Protein AF-A0A0J8U0L5-F1 (afdb_monomer)

pLDDT: mean 78.13, std 16.26, range [33.47, 97.81]

Radius of gyration: 56.88 Å; Cα contacts (8 Å, |Δi|>4): 50; chains: 1; bounding box: 104×80×132 Å

Solvent-accessible surface area (backbone atoms only — not comparable to full-atom values): 12270 Å² total; per-residue (Å²): 143,79,88,77,83,78,77,79,76,78,72,81,78,69,53,71,64,58,45,50,51,52,51,51,52,54,39,57,78,65,68,49,92,61,82,39,51,49,66,61,51,19,57,78,56,70,58,74,44,87,90,74,76,99,45,74,52,72,74,86,79,68,81,82,75,64,73,46,73,67,58,51,52,51,50,51,51,50,50,52,50,50,52,49,50,52,54,50,54,52,51,51,52,52,50,51,50,51,51,47,54,58,55,67,70,41,79,48,73,67,54,50,50,50,51,49,54,50,52,54,48,51,50,50,50,52,52,58,64,48,42,60,58,66,63,42,88,68,81,63,66,84,71,45,74,66,56,52,53,50,52,51,52,50,50,54,51,53,52,51,49,52,54,51,49,44,50,52,53,34,54,53,50,50,60,60,60,70,74,52,59,88,86,66,86,43,71,68,59,51,40,50,73,72,71,53,84,78,62,78,90,107

Nearest PDB structures (foldseek):
  6a6i-assembly4_G  TM=3.948E-01  e=6.278E+00  Homo sapiens

Secondary structure (DSSP, 8-state):
---------------HHHHHHHHHHHHHHTT--S-EEHHHHHHHTTT-S---S--EE-----TT----HHHHHHHHHHHHHHHHHHHHHHHHHHHHHHHHHHHHTSPPHHHHHHHHHHHHHHHHHHHHHHHHHHHSSS------HHHHHHHHHHHHHHHHHHHHHHHHHHHHHHHHHHSS-TT---HHHHHHHTT--S-TT-

Foldseek 3Di:
DDDDDDPDDDPDPDDPVVVVVLLQCVQVVVVDQDKDWPVVSCVVVVVPDDDDPTDIDGHDDDCPPVQPPVNVVVVVVVVVVVVVVVVVVVVVVVVVVVVVVVVVVDDDPVVVVVVVVVVVVVVVVVCVVCPVVPPPPPPPPVQDPVNVVVVVVVVVVVVVVVVVVLVVLLVVLCVVVVPDPPVPPASPVVCVVVVHDDDNVD

Structure (mmCIF, N/CA/C/O backbone):
data_AF-A0A0J8U0L5-F1
#
_entry.id   AF-A0A0J8U0L5-F1
#
loop_
_atom_site.group_PDB
_atom_site.id
_atom_site.type_symbol
_atom_site.label_atom_id
_atom_site.label_alt_id
_atom_site.label_comp_id
_atom_site.label_asym_id
_atom_site.label_entity_id
_atom_site.label_seq_id
_atom_site.pdbx_PDB_ins_code
_atom_site.Cartn_x
_atom_site.Cartn_y
_atom_site.Cartn_z
_atom_site.occupancy
_atom_site.B_iso_or_equiv
_atom_site.auth_seq_id
_atom_site.auth_comp_id
_atom_site.auth_asym_id
_atom_site.auth_atom_id
_atom_site.pdbx_PDB_model_num
ATOM 1 N N . MET A 1 1 ? 51.315 -63.688 -44.908 1.00 35.81 1 MET A N 1
ATOM 2 C CA . MET A 1 1 ? 50.250 -62.665 -44.997 1.00 35.81 1 MET A CA 1
ATOM 3 C C . MET A 1 1 ? 50.642 -61.497 -44.108 1.00 35.81 1 MET A C 1
ATOM 5 O O . MET A 1 1 ? 50.743 -61.684 -42.906 1.00 35.81 1 MET A O 1
ATOM 9 N N . ALA A 1 2 ? 50.934 -60.339 -44.697 1.00 40.72 2 ALA A N 1
ATOM 10 C CA . ALA A 1 2 ? 51.210 -59.089 -43.988 1.00 40.72 2 ALA A CA 1
ATOM 11 C C . ALA A 1 2 ? 50.192 -58.047 -44.482 1.00 40.72 2 ALA A C 1
ATOM 13 O O . ALA A 1 2 ? 50.028 -57.932 -45.701 1.00 40.72 2 ALA A O 1
ATOM 14 N N . PRO A 1 3 ? 49.479 -57.323 -43.603 1.00 39.84 3 PRO A N 1
ATOM 15 C CA . PRO A 1 3 ? 48.488 -56.356 -44.047 1.00 39.84 3 PRO A CA 1
ATOM 16 C C . PRO A 1 3 ? 49.189 -55.073 -44.512 1.00 39.84 3 PRO A C 1
ATOM 18 O O . PRO A 1 3 ? 50.021 -54.496 -43.808 1.00 39.84 3 PRO A O 1
ATOM 21 N N . ARG A 1 4 ? 48.868 -54.638 -45.735 1.00 40.50 4 ARG A N 1
ATOM 22 C CA . ARG A 1 4 ? 49.276 -53.341 -46.285 1.00 40.50 4 ARG A CA 1
ATOM 23 C C . ARG A 1 4 ? 48.588 -52.230 -45.491 1.00 40.50 4 ARG A C 1
ATOM 25 O O . ARG A 1 4 ? 47.371 -52.236 -45.369 1.00 40.50 4 ARG A O 1
ATOM 32 N N . LYS A 1 5 ? 49.370 -51.260 -45.006 1.00 44.69 5 LYS A N 1
ATOM 33 C CA . LYS A 1 5 ? 48.856 -49.971 -44.525 1.00 44.69 5 LYS A CA 1
ATOM 34 C C . LYS A 1 5 ? 48.103 -49.284 -45.666 1.00 44.69 5 LYS A C 1
ATOM 36 O O . LYS A 1 5 ? 48.708 -48.950 -46.687 1.00 44.69 5 LYS A O 1
ATOM 41 N N . GLU A 1 6 ? 46.804 -49.094 -45.482 1.00 39.59 6 GLU A N 1
ATOM 42 C CA . GLU A 1 6 ? 45.984 -48.223 -46.315 1.00 39.59 6 GLU A CA 1
ATOM 43 C C . GLU A 1 6 ? 46.536 -46.797 -46.255 1.00 39.59 6 GLU A C 1
ATOM 45 O O . GLU A 1 6 ? 46.903 -46.280 -45.196 1.00 39.59 6 GLU A O 1
ATOM 50 N N . LYS A 1 7 ? 46.655 -46.181 -47.431 1.00 40.47 7 LYS A N 1
ATOM 51 C CA . LYS A 1 7 ? 46.975 -44.765 -47.556 1.00 40.47 7 LYS A CA 1
ATOM 52 C C . LYS A 1 7 ? 45.749 -43.994 -47.090 1.00 40.47 7 LYS A C 1
ATOM 54 O O . LYS A 1 7 ? 44.725 -44.036 -47.759 1.00 40.47 7 LYS A O 1
ATOM 59 N N . THR A 1 8 ? 45.882 -43.278 -45.982 1.00 35.88 8 THR A N 1
ATOM 60 C CA . THR A 1 8 ? 44.948 -42.224 -45.600 1.00 35.88 8 THR A CA 1
ATOM 61 C C . THR A 1 8 ? 44.825 -41.258 -46.772 1.00 35.88 8 THR A C 1
ATOM 63 O O . THR A 1 8 ? 45.826 -40.708 -47.247 1.00 35.88 8 THR A O 1
ATOM 66 N N . GLU A 1 9 ? 43.605 -41.127 -47.277 1.00 33.47 9 GLU A N 1
ATOM 67 C CA . GLU A 1 9 ? 43.243 -40.227 -48.358 1.00 33.47 9 GLU A CA 1
ATOM 68 C C . GLU A 1 9 ? 43.755 -38.822 -48.033 1.00 33.47 9 GLU A C 1
ATOM 70 O O . GLU A 1 9 ? 43.481 -38.250 -46.975 1.00 33.47 9 GLU A O 1
ATOM 75 N N . LYS A 1 10 ? 44.573 -38.279 -48.940 1.00 38.25 10 LYS A N 1
ATOM 76 C CA . LYS A 1 10 ? 44.914 -36.861 -48.932 1.00 38.25 10 LYS A CA 1
ATOM 77 C C . LYS A 1 10 ? 43.602 -36.116 -49.116 1.00 38.25 10 LYS A C 1
ATOM 79 O O . LYS A 1 10 ? 43.036 -36.173 -50.203 1.00 38.25 10 LYS A O 1
ATOM 84 N N . GLY A 1 11 ? 43.166 -35.450 -48.050 1.00 37.19 11 GLY A N 1
ATOM 85 C CA . GLY A 1 11 ? 42.054 -34.516 -48.081 1.00 37.19 11 GLY A CA 1
ATOM 86 C C . GLY A 1 11 ? 42.158 -33.609 -49.300 1.00 37.19 11 GLY A C 1
ATOM 87 O O . GLY A 1 11 ? 43.250 -33.151 -49.657 1.00 37.19 11 GLY A O 1
ATOM 88 N N . ASP A 1 12 ? 41.005 -33.448 -49.935 1.00 41.16 12 ASP A N 1
ATOM 89 C CA . ASP A 1 12 ? 40.740 -32.600 -51.081 1.00 41.16 12 ASP A CA 1
ATOM 90 C C . ASP A 1 12 ? 41.560 -31.307 -51.003 1.00 41.16 12 ASP A C 1
ATOM 92 O O . ASP A 1 12 ? 41.426 -30.507 -50.070 1.00 41.16 12 ASP A O 1
ATOM 96 N N . LYS A 1 13 ? 42.489 -31.134 -51.948 1.00 45.12 13 LYS A N 1
ATOM 97 C CA . LYS A 1 13 ? 43.166 -29.852 -52.121 1.00 45.12 13 LYS A CA 1
ATOM 98 C C . LYS A 1 13 ? 42.129 -28.927 -52.739 1.00 45.12 13 LYS A C 1
ATOM 100 O O . LYS A 1 13 ? 42.068 -28.832 -53.962 1.00 45.12 13 LYS A O 1
ATOM 105 N N . GLY A 1 14 ? 41.346 -28.267 -51.887 1.00 52.03 14 GLY A N 1
ATOM 106 C CA . GLY A 1 14 ? 40.532 -27.126 -52.292 1.00 52.03 14 GLY A CA 1
ATOM 107 C C . GLY A 1 14 ? 41.362 -26.196 -53.177 1.00 52.03 14 GLY A C 1
ATOM 108 O O . GLY A 1 14 ? 42.582 -26.075 -52.982 1.00 52.03 14 GLY A O 1
ATOM 109 N N . SER A 1 15 ? 40.720 -25.619 -54.193 1.00 58.09 15 SER A N 1
ATOM 110 C CA . SER A 1 15 ? 41.403 -24.824 -55.209 1.00 58.09 15 SER A CA 1
ATOM 111 C C . SER A 1 15 ? 42.284 -23.764 -54.544 1.00 58.09 15 SER A C 1
ATOM 113 O O . SER A 1 15 ? 41.894 -23.121 -53.569 1.00 58.09 15 SER A O 1
ATOM 115 N N . VAL A 1 16 ? 43.501 -23.575 -55.057 1.00 58.91 16 VAL A N 1
ATOM 116 C CA . VAL A 1 16 ? 44.424 -22.541 -54.553 1.00 58.91 16 VAL A CA 1
ATOM 117 C C . VAL A 1 16 ? 43.780 -21.151 -54.657 1.00 58.91 16 VAL A C 1
ATOM 119 O O . VAL A 1 16 ? 44.026 -20.289 -53.815 1.00 58.91 16 VAL A O 1
ATOM 122 N N . GLU A 1 17 ? 42.905 -20.961 -55.646 1.00 63.66 17 GLU A N 1
ATOM 123 C CA . GLU A 1 17 ? 42.107 -19.748 -55.829 1.00 63.66 17 GLU A CA 1
ATOM 124 C C . GLU A 1 17 ? 41.083 -19.549 -54.702 1.00 63.66 17 GLU A C 1
ATOM 126 O O . GLU A 1 17 ? 40.984 -18.439 -54.178 1.00 63.66 17 GLU A O 1
ATOM 131 N N . ASP A 1 18 ? 40.423 -20.617 -54.237 1.00 74.81 18 ASP A N 1
ATOM 132 C CA . ASP A 1 18 ? 39.485 -20.560 -53.105 1.00 74.81 18 ASP A CA 1
ATOM 133 C C . ASP A 1 18 ? 40.212 -20.176 -51.809 1.00 74.81 18 ASP A C 1
ATOM 135 O O . ASP A 1 18 ? 39.735 -19.358 -51.020 1.00 74.81 18 ASP A O 1
ATOM 139 N N . GLY A 1 19 ? 41.417 -20.719 -51.603 1.00 76.12 19 GLY A N 1
ATOM 140 C CA . GLY A 1 19 ? 42.269 -20.364 -50.468 1.00 76.12 19 GLY A CA 1
ATOM 141 C C . GLY A 1 19 ? 42.699 -18.894 -50.488 1.00 76.12 19 GLY A C 1
ATOM 142 O O . GLY A 1 19 ? 42.656 -18.223 -49.455 1.00 76.12 19 GLY A O 1
ATOM 143 N N . ASN A 1 20 ? 43.074 -18.375 -51.659 1.00 77.62 20 ASN A N 1
ATOM 144 C CA . ASN A 1 20 ? 43.474 -16.978 -51.826 1.00 77.62 20 ASN A CA 1
ATOM 145 C C . ASN A 1 20 ? 42.295 -16.014 -51.628 1.00 77.62 20 ASN A C 1
ATOM 147 O O . ASN A 1 20 ? 42.460 -14.985 -50.970 1.00 77.62 20 ASN A O 1
ATOM 151 N N . ALA A 1 21 ? 41.106 -16.360 -52.129 1.00 82.69 21 ALA A N 1
ATOM 152 C CA . ALA A 1 21 ? 39.888 -15.578 -51.922 1.00 82.69 21 ALA A CA 1
ATOM 153 C C . ALA A 1 21 ? 39.530 -15.472 -50.431 1.00 82.69 21 ALA A C 1
ATOM 155 O O . ALA A 1 21 ? 39.287 -14.373 -49.932 1.00 82.69 21 ALA A O 1
ATOM 156 N N . LEU A 1 22 ? 39.608 -16.587 -49.695 1.00 81.94 22 LEU A N 1
ATOM 157 C CA . LEU A 1 22 ? 39.379 -16.617 -48.247 1.00 81.94 22 LEU A CA 1
ATOM 158 C C . LEU A 1 22 ? 40.400 -15.777 -47.469 1.00 81.94 22 LEU A C 1
ATOM 160 O O . LEU A 1 22 ? 40.042 -15.114 -46.494 1.00 81.94 22 LEU A O 1
ATOM 164 N N . ILE A 1 23 ? 41.671 -15.787 -47.884 1.00 80.31 23 ILE A N 1
ATOM 165 C CA . ILE A 1 23 ? 42.705 -14.940 -47.274 1.00 80.31 23 ILE A CA 1
ATOM 166 C C . ILE A 1 23 ? 42.399 -13.459 -47.528 1.00 80.31 23 ILE A C 1
ATOM 168 O O . ILE A 1 23 ? 42.474 -12.662 -46.594 1.00 80.31 23 ILE A O 1
ATOM 172 N N . LEU A 1 24 ? 42.033 -13.082 -48.756 1.00 79.56 24 LEU A N 1
ATOM 173 C CA . LEU A 1 24 ? 41.715 -11.695 -49.108 1.00 79.56 24 LEU A CA 1
ATOM 174 C C . LEU A 1 24 ? 40.475 -11.179 -48.370 1.00 79.56 24 LEU A C 1
ATOM 176 O O . LEU A 1 24 ? 40.512 -10.079 -47.817 1.00 79.56 24 LEU A O 1
ATOM 180 N N . GLU A 1 25 ? 39.407 -11.975 -48.307 1.00 81.94 25 GLU A N 1
ATOM 181 C CA . GLU A 1 25 ? 38.193 -11.634 -47.560 1.00 81.94 25 GLU A CA 1
ATOM 182 C C . GLU A 1 25 ? 38.491 -11.469 -46.066 1.00 81.94 25 GLU A C 1
ATOM 184 O O . GLU A 1 25 ? 38.092 -10.477 -45.456 1.00 81.94 25 GLU A O 1
ATOM 189 N N . TYR A 1 26 ? 39.275 -12.383 -45.488 1.00 80.00 26 TYR A N 1
ATOM 190 C CA . TYR A 1 26 ? 39.694 -12.310 -44.090 1.00 80.00 26 TYR A CA 1
ATOM 191 C C . TYR A 1 26 ? 40.538 -11.060 -43.788 1.00 80.00 26 TYR A C 1
ATOM 193 O O . TYR A 1 26 ? 40.328 -10.402 -42.765 1.00 80.00 26 TYR A O 1
ATOM 201 N N . LEU A 1 27 ? 41.483 -10.710 -44.666 1.00 79.62 27 LEU A N 1
ATOM 202 C CA . LEU A 1 27 ? 42.316 -9.515 -44.505 1.00 79.62 27 LEU A CA 1
ATOM 203 C C . LEU A 1 27 ? 41.492 -8.223 -44.643 1.00 79.62 27 LEU A C 1
ATOM 205 O O . LEU A 1 27 ? 41.707 -7.283 -43.874 1.00 79.62 27 LEU A O 1
ATOM 209 N N . ARG A 1 28 ? 40.515 -8.196 -45.561 1.00 76.69 28 ARG A N 1
ATOM 210 C CA . ARG A 1 28 ? 39.624 -7.048 -45.798 1.00 76.69 28 ARG A CA 1
ATOM 211 C C . ARG A 1 28 ? 38.604 -6.854 -44.673 1.00 76.69 28 ARG A C 1
ATOM 213 O O . ARG A 1 28 ? 38.477 -5.748 -44.159 1.00 76.69 28 ARG A O 1
ATOM 220 N N . ALA A 1 29 ? 37.918 -7.916 -44.247 1.00 74.88 29 ALA A N 1
ATOM 221 C CA . ALA A 1 29 ? 36.883 -7.860 -43.208 1.00 74.88 29 ALA A CA 1
ATOM 222 C C . ALA A 1 29 ? 37.430 -7.411 -41.848 1.00 74.88 29 ALA A C 1
ATOM 224 O O . ALA A 1 29 ? 36.728 -6.784 -41.058 1.00 74.88 29 ALA A O 1
ATOM 225 N N . ARG A 1 30 ? 38.699 -7.722 -41.574 1.00 72.31 30 ARG A N 1
ATOM 226 C CA . ARG A 1 30 ? 39.363 -7.342 -40.326 1.00 72.31 30 ARG A CA 1
ATOM 227 C C . ARG A 1 30 ? 40.061 -5.978 -40.412 1.00 72.31 30 ARG A C 1
ATOM 229 O O . ARG A 1 30 ? 40.644 -5.574 -39.410 1.00 72.31 30 ARG A O 1
ATOM 236 N N . GLN A 1 31 ? 40.011 -5.308 -41.577 1.00 61.28 31 GLN A N 1
ATOM 237 C CA . GLN A 1 31 ? 40.673 -4.026 -41.879 1.00 61.28 31 GLN A CA 1
ATOM 238 C C . GLN A 1 31 ? 42.118 -3.979 -41.351 1.00 61.28 31 GLN A C 1
ATOM 240 O O . GLN A 1 31 ? 42.559 -3.008 -40.739 1.00 61.28 31 GLN A O 1
ATOM 245 N N . MET A 1 32 ? 42.863 -5.076 -41.514 1.00 59.44 32 MET A N 1
ATOM 246 C CA . MET A 1 32 ? 44.191 -5.209 -40.916 1.00 59.44 32 MET A CA 1
ATOM 247 C C . MET A 1 32 ? 45.262 -4.729 -41.896 1.00 59.44 32 MET A C 1
ATOM 249 O O . MET A 1 32 ? 45.672 -5.468 -42.786 1.00 59.44 32 MET A O 1
ATOM 253 N N . LEU A 1 33 ? 45.749 -3.499 -41.694 1.00 54.62 33 LEU A N 1
ATOM 254 C CA . LEU A 1 33 ? 46.851 -2.904 -42.464 1.00 54.62 33 LEU A CA 1
ATOM 255 C C . LEU A 1 33 ? 48.233 -3.520 -42.155 1.00 54.62 33 LEU A C 1
ATOM 257 O O . LEU A 1 33 ? 49.231 -3.109 -42.742 1.00 54.62 33 LEU A O 1
ATOM 261 N N . THR A 1 34 ? 48.327 -4.481 -41.229 1.00 59.50 34 THR A N 1
ATOM 262 C CA . THR A 1 34 ? 49.604 -5.050 -40.782 1.00 59.50 34 THR A CA 1
ATOM 263 C C . THR A 1 34 ? 49.925 -6.387 -41.439 1.00 59.50 34 THR A C 1
ATOM 265 O O . THR A 1 34 ? 49.075 -7.252 -41.651 1.00 59.50 34 THR A O 1
ATOM 268 N N . VAL A 1 35 ? 51.209 -6.555 -41.740 1.00 66.06 35 VAL A N 1
ATOM 269 C CA . VAL A 1 35 ? 51.789 -7.743 -42.360 1.00 66.06 35 VAL A CA 1
ATOM 270 C C . VAL A 1 35 ? 51.617 -8.963 -41.444 1.00 66.06 35 VAL A C 1
ATOM 272 O O . VAL A 1 35 ? 52.028 -8.925 -40.283 1.00 66.06 35 VAL A O 1
ATOM 275 N N . ARG A 1 36 ? 51.042 -10.064 -41.953 1.00 72.00 36 ARG A N 1
ATOM 276 C CA . ARG A 1 36 ? 50.828 -11.300 -41.174 1.00 72.00 36 ARG A CA 1
ATOM 277 C C . ARG A 1 36 ? 51.505 -12.517 -41.779 1.00 72.00 36 ARG A C 1
ATOM 279 O O . ARG A 1 36 ? 51.556 -12.703 -42.996 1.00 72.00 36 ARG A O 1
ATOM 286 N N . GLN A 1 37 ? 51.958 -13.402 -40.896 1.00 71.56 37 GLN A N 1
ATOM 287 C CA . GLN A 1 37 ? 52.486 -14.700 -41.290 1.00 71.56 37 GLN A CA 1
ATOM 288 C C . GLN A 1 37 ? 51.349 -15.656 -41.673 1.00 71.56 37 GLN A C 1
ATOM 290 O O . GLN A 1 37 ? 50.273 -15.662 -41.066 1.00 71.56 37 GLN A O 1
ATOM 295 N N . ALA A 1 38 ? 51.609 -16.533 -42.645 1.00 66.81 38 ALA A N 1
ATOM 296 C CA . ALA A 1 38 ? 50.669 -17.566 -43.085 1.00 66.81 38 ALA A CA 1
ATOM 297 C C . ALA A 1 38 ? 50.184 -18.479 -41.944 1.00 66.81 38 ALA A C 1
ATOM 299 O O . ALA A 1 38 ? 49.072 -19.002 -41.999 1.00 66.81 38 ALA A O 1
ATOM 300 N N . ILE A 1 39 ? 51.004 -18.669 -40.903 1.00 69.00 39 ILE A N 1
ATOM 301 C CA . ILE A 1 39 ? 50.669 -19.494 -39.736 1.00 69.00 39 ILE A CA 1
ATOM 302 C C . ILE A 1 39 ? 49.503 -18.879 -38.959 1.00 69.00 39 ILE A C 1
ATOM 304 O O . ILE A 1 39 ? 48.551 -19.596 -38.652 1.00 69.00 39 ILE A O 1
ATOM 308 N N . ASP A 1 40 ? 49.545 -17.569 -38.712 1.00 73.38 40 ASP A N 1
ATOM 309 C CA . ASP A 1 40 ? 48.509 -16.853 -37.965 1.00 73.38 40 ASP A CA 1
ATOM 310 C C . ASP A 1 40 ? 47.196 -16.805 -38.739 1.00 73.38 40 ASP A C 1
ATOM 312 O O . ASP A 1 40 ? 46.118 -16.970 -38.169 1.00 73.38 40 ASP A O 1
ATOM 316 N N . ILE A 1 41 ? 47.275 -16.586 -40.052 1.00 75.12 41 ILE A N 1
ATOM 317 C CA . ILE A 1 41 ? 46.102 -16.551 -40.931 1.00 75.12 41 ILE A CA 1
ATOM 318 C C . ILE A 1 41 ? 45.466 -17.939 -40.982 1.00 75.12 41 ILE A C 1
ATOM 320 O O . ILE A 1 41 ? 44.289 -18.085 -40.672 1.00 75.12 41 ILE A O 1
ATOM 324 N N . SER A 1 42 ? 46.257 -18.974 -41.261 1.00 74.12 42 SER A N 1
ATOM 325 C CA . SER A 1 42 ? 45.778 -20.356 -41.301 1.00 74.12 42 SER A CA 1
ATOM 326 C C . SER A 1 42 ? 45.196 -20.799 -39.950 1.00 74.12 42 SER A C 1
ATOM 328 O O . SER A 1 42 ? 44.157 -21.448 -39.931 1.00 74.12 42 SER A O 1
ATOM 330 N N . ALA A 1 43 ? 45.769 -20.381 -38.814 1.00 77.94 43 ALA A N 1
ATOM 331 C CA . ALA A 1 43 ? 45.194 -20.646 -37.492 1.00 77.94 43 ALA A CA 1
ATOM 332 C C . ALA A 1 43 ? 43.826 -19.963 -37.287 1.00 77.94 43 ALA A C 1
ATOM 334 O O . ALA A 1 43 ? 42.887 -20.615 -36.838 1.00 77.94 43 ALA A O 1
ATOM 335 N N . ASN A 1 44 ? 43.681 -18.687 -37.668 1.00 75.88 44 ASN A N 1
ATOM 336 C CA . ASN A 1 44 ? 42.401 -17.966 -37.576 1.00 75.88 44 ASN A CA 1
ATOM 337 C C . ASN A 1 44 ? 41.345 -18.508 -38.567 1.00 75.88 44 ASN A C 1
ATOM 339 O O . ASN A 1 44 ? 40.151 -18.472 -38.281 1.00 75.88 44 ASN A O 1
ATOM 343 N N . LEU A 1 45 ? 41.777 -19.060 -39.705 1.00 78.00 45 LEU A N 1
ATOM 344 C CA . LEU A 1 45 ? 40.933 -19.744 -40.692 1.00 78.00 45 LEU A CA 1
ATOM 345 C C . LEU A 1 45 ? 40.771 -21.252 -40.419 1.00 78.00 45 LEU A C 1
ATOM 347 O O . LEU A 1 45 ? 40.296 -21.980 -41.288 1.00 78.00 45 LEU A O 1
ATOM 351 N N . HIS A 1 46 ? 41.121 -21.738 -39.223 1.00 78.06 46 HIS A N 1
ATOM 352 C CA . HIS A 1 46 ? 40.925 -23.135 -38.805 1.00 78.06 46 HIS A CA 1
ATOM 353 C C . HIS A 1 46 ? 41.639 -24.172 -39.700 1.00 78.06 46 HIS A C 1
ATOM 355 O O . HIS A 1 46 ? 41.093 -25.225 -40.014 1.00 78.06 46 HIS A O 1
ATOM 361 N N . ASN A 1 47 ? 42.870 -23.875 -40.128 1.00 71.69 47 ASN A N 1
ATOM 362 C CA . ASN A 1 47 ? 43.710 -24.679 -41.028 1.00 71.69 47 ASN A CA 1
ATOM 363 C C . ASN A 1 47 ? 43.079 -24.998 -42.397 1.00 71.69 47 ASN A C 1
ATOM 365 O O . ASN A 1 47 ? 43.579 -25.869 -43.107 1.00 71.69 47 ASN A O 1
ATOM 369 N N . LYS A 1 48 ? 42.042 -24.258 -42.811 1.00 73.00 48 LYS A N 1
ATOM 370 C CA . LYS A 1 48 ? 41.442 -24.374 -44.152 1.00 73.00 48 LYS A CA 1
ATOM 371 C C . LYS A 1 48 ? 42.408 -24.013 -45.291 1.00 73.00 48 LYS A C 1
ATOM 373 O O . LYS A 1 48 ? 42.126 -24.316 -46.440 1.00 73.00 48 LYS A O 1
ATOM 378 N N . VAL A 1 49 ? 43.554 -23.400 -44.976 1.00 70.50 49 VAL A N 1
ATOM 379 C CA . VAL A 1 49 ? 44.623 -23.086 -45.934 1.00 70.50 49 VAL A CA 1
ATOM 380 C C . VAL A 1 49 ? 45.930 -23.761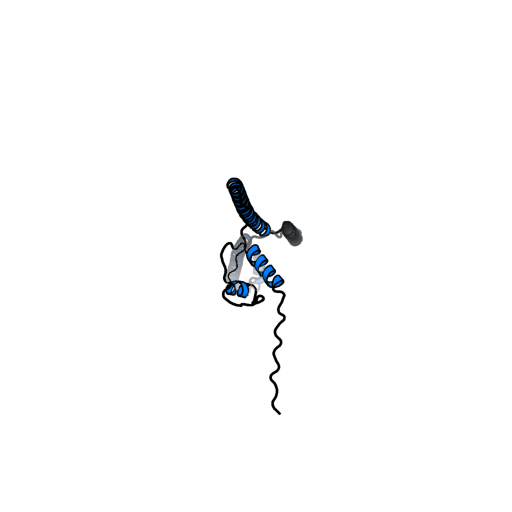 -45.514 1.00 70.50 49 VAL A C 1
ATOM 382 O O . VAL A 1 49 ? 46.370 -23.634 -44.365 1.00 70.50 49 VAL A O 1
ATOM 385 N N . THR A 1 50 ? 46.566 -24.472 -46.449 1.00 63.50 50 THR A N 1
ATOM 386 C CA . THR A 1 50 ? 47.777 -25.269 -46.204 1.00 63.50 50 THR A CA 1
ATOM 387 C C . THR A 1 50 ? 49.052 -24.429 -46.092 1.00 63.50 50 THR A C 1
ATOM 389 O O . THR A 1 50 ? 49.277 -23.508 -46.873 1.00 63.50 50 THR A O 1
ATOM 392 N N . LYS A 1 51 ? 49.928 -24.794 -45.144 1.00 63.69 51 LYS A N 1
ATOM 393 C CA . LYS A 1 51 ? 51.185 -24.099 -44.820 1.00 63.69 51 LYS A CA 1
ATOM 394 C C . LYS A 1 51 ? 52.353 -24.731 -45.583 1.00 63.69 51 LYS A C 1
ATOM 396 O O . LYS A 1 51 ? 52.728 -25.865 -45.298 1.00 63.69 51 LYS A O 1
ATOM 401 N N . GLY A 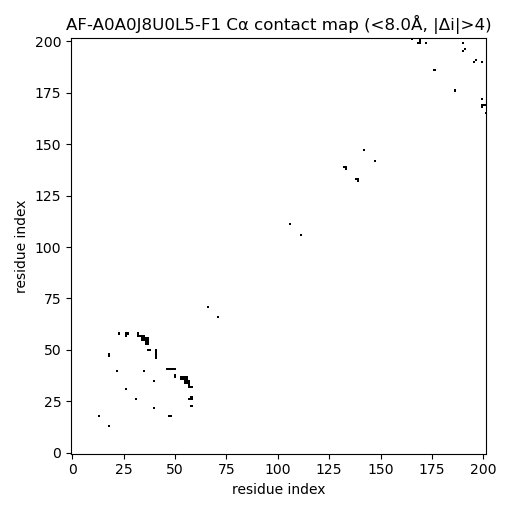1 52 ? 52.947 -24.008 -46.528 1.00 60.47 52 GLY A N 1
ATOM 402 C CA . GLY A 1 52 ? 54.147 -24.448 -47.242 1.00 60.47 52 GLY A CA 1
ATOM 403 C C . GLY A 1 52 ? 55.136 -23.299 -47.385 1.00 60.47 52 GLY A C 1
ATOM 404 O O . GLY A 1 52 ? 54.880 -22.386 -48.156 1.00 60.47 52 GLY A O 1
ATOM 405 N N . LYS A 1 53 ? 56.263 -23.372 -46.659 1.00 62.03 53 LYS A N 1
ATOM 406 C CA . LYS A 1 53 ? 57.308 -22.328 -46.544 1.00 62.03 53 LYS A CA 1
ATOM 407 C C . LYS A 1 53 ? 56.803 -21.014 -45.909 1.00 62.03 53 LYS A C 1
ATOM 409 O O . LYS A 1 53 ? 55.604 -20.802 -45.753 1.00 62.03 53 LYS A O 1
ATOM 414 N N . GLN A 1 54 ? 57.727 -20.172 -45.437 1.00 66.00 54 GLN A N 1
ATOM 415 C CA . GLN A 1 54 ? 57.405 -18.903 -44.775 1.00 66.00 54 GLN A CA 1
ATOM 416 C C . GLN A 1 54 ? 56.808 -17.934 -45.804 1.00 66.00 54 GLN A C 1
ATOM 418 O O . GLN A 1 54 ? 57.536 -17.319 -46.574 1.00 66.00 54 GLN A O 1
ATOM 423 N N . ILE A 1 55 ? 55.477 -17.848 -45.840 1.00 72.38 55 ILE A N 1
ATOM 424 C CA . ILE A 1 55 ? 54.728 -16.926 -46.698 1.00 72.38 55 ILE A CA 1
ATOM 425 C C . ILE A 1 55 ? 54.108 -15.850 -45.814 1.00 72.38 55 ILE A C 1
ATOM 427 O O . ILE A 1 55 ? 53.614 -16.122 -44.714 1.00 72.38 55 ILE A O 1
ATOM 431 N N . VAL A 1 56 ? 54.161 -14.622 -46.303 1.00 74.00 56 VAL A N 1
ATOM 432 C CA . VAL A 1 56 ? 53.654 -13.432 -45.640 1.00 74.00 56 VAL A CA 1
ATOM 433 C C . VAL A 1 56 ? 52.606 -12.810 -46.554 1.00 74.00 56 VAL A C 1
ATOM 435 O O . VAL A 1 56 ? 52.873 -12.615 -47.737 1.00 74.00 56 VAL A O 1
ATOM 438 N N . TYR A 1 57 ? 51.422 -12.528 -46.013 1.00 75.81 57 TYR A N 1
ATOM 439 C CA . TYR A 1 57 ? 50.313 -11.948 -46.770 1.00 75.81 57 TYR A CA 1
ATOM 440 C C . TYR A 1 57 ? 50.014 -10.536 -46.262 1.00 75.81 57 TYR A C 1
ATOM 442 O O . TYR A 1 57 ? 49.996 -10.295 -45.051 1.00 75.81 57 TYR A O 1
ATOM 450 N N . HIS A 1 58 ? 49.749 -9.620 -47.193 1.00 73.00 58 HIS A N 1
ATOM 451 C CA . HIS A 1 58 ? 49.197 -8.297 -46.917 1.00 73.00 58 HIS A CA 1
ATOM 452 C C . HIS A 1 58 ? 48.144 -7.965 -47.982 1.00 73.00 58 HIS A C 1
ATOM 454 O O . HIS A 1 58 ? 48.264 -8.403 -49.127 1.00 73.00 58 HIS A O 1
ATOM 460 N N . ALA A 1 59 ? 47.100 -7.230 -47.601 1.00 72.81 59 ALA A N 1
ATOM 461 C CA . ALA A 1 59 ? 46.144 -6.702 -48.565 1.00 72.81 59 ALA A CA 1
ATOM 462 C C . ALA A 1 59 ? 46.777 -5.510 -49.291 1.00 72.81 59 ALA A C 1
ATOM 464 O O . ALA A 1 59 ? 47.268 -4.595 -48.626 1.00 72.81 59 ALA A O 1
ATOM 465 N N . ILE A 1 60 ? 46.774 -5.538 -50.626 1.00 72.56 60 ILE A N 1
ATOM 466 C CA . ILE A 1 60 ? 47.255 -4.430 -51.457 1.00 72.56 60 ILE A CA 1
ATOM 467 C C . ILE A 1 60 ? 46.433 -3.189 -51.097 1.00 72.56 60 ILE A C 1
ATOM 469 O O . ILE A 1 60 ? 45.205 -3.221 -51.143 1.00 72.56 60 ILE A O 1
ATOM 473 N N . GLN A 1 61 ? 47.124 -2.138 -50.664 1.00 66.81 61 GLN A N 1
ATOM 474 C CA . GLN A 1 61 ? 46.544 -0.829 -50.396 1.00 66.81 61 GLN A CA 1
ATOM 475 C C . GLN A 1 61 ? 46.782 -0.004 -51.655 1.00 66.81 61 GLN A C 1
ATOM 477 O O . GLN A 1 61 ? 47.912 0.412 -51.908 1.00 66.81 61 GLN A O 1
ATOM 482 N N . ASP A 1 62 ? 45.752 0.151 -52.483 1.00 64.94 62 ASP A N 1
ATOM 483 C CA . ASP A 1 62 ? 45.840 1.015 -53.655 1.00 64.94 62 ASP A CA 1
ATOM 484 C C . ASP A 1 62 ? 45.891 2.475 -53.186 1.00 64.94 62 ASP A C 1
ATOM 486 O O . ASP A 1 62 ? 45.036 2.921 -52.426 1.00 64.94 62 ASP A O 1
ATOM 490 N N . ALA A 1 63 ? 46.873 3.243 -53.663 1.00 58.06 63 ALA A N 1
ATOM 491 C CA . ALA A 1 63 ? 47.027 4.669 -53.345 1.00 58.06 63 ALA A CA 1
ATOM 492 C C . ALA A 1 63 ? 45.928 5.567 -53.962 1.00 58.06 63 ALA A C 1
ATOM 494 O O . ALA A 1 63 ? 46.022 6.785 -53.910 1.00 58.06 63 ALA A O 1
ATOM 495 N N . ILE A 1 64 ? 44.912 4.972 -54.594 1.00 53.12 64 ILE A N 1
ATOM 496 C CA . ILE A 1 64 ? 43.816 5.673 -55.277 1.00 53.12 64 ILE A CA 1
ATOM 497 C C . ILE A 1 64 ? 42.747 6.132 -54.267 1.00 53.12 64 ILE A C 1
ATOM 499 O O . ILE A 1 64 ? 42.084 7.135 -54.509 1.00 53.12 64 ILE A O 1
ATOM 503 N N . ASP A 1 65 ? 42.647 5.474 -53.106 1.00 58.16 65 ASP A N 1
ATOM 504 C CA . ASP A 1 65 ? 41.819 5.911 -51.971 1.00 58.16 65 ASP A CA 1
ATOM 505 C C . ASP A 1 65 ? 42.607 6.858 -51.047 1.00 58.16 65 ASP A C 1
ATOM 507 O O . ASP A 1 65 ? 42.623 6.708 -49.822 1.00 58.16 65 ASP A O 1
ATOM 511 N N . GLU A 1 66 ? 43.310 7.835 -51.623 1.00 60.00 66 GLU A N 1
ATOM 512 C CA . GLU A 1 66 ? 43.924 8.913 -50.850 1.00 60.00 66 GLU A CA 1
ATOM 513 C C . GLU A 1 66 ? 42.788 9.809 -50.333 1.00 60.00 66 GLU A C 1
ATOM 515 O O . GLU A 1 66 ? 42.366 10.771 -50.974 1.00 60.00 66 GLU A O 1
ATOM 520 N N . ALA A 1 67 ? 42.204 9.414 -49.197 1.00 63.31 67 ALA A N 1
ATOM 521 C CA . ALA A 1 67 ? 41.180 10.188 -48.518 1.00 63.31 67 ALA A CA 1
ATOM 522 C C . ALA A 1 67 ? 41.742 11.592 -48.285 1.00 63.31 67 ALA A C 1
ATOM 524 O O . ALA A 1 67 ? 42.735 11.767 -47.572 1.00 63.31 67 ALA A O 1
ATOM 525 N N . THR A 1 68 ? 41.139 12.588 -48.934 1.00 77.69 68 THR A N 1
ATOM 526 C CA . THR A 1 68 ? 41.582 13.971 -48.791 1.00 77.69 68 THR A CA 1
ATOM 527 C C . THR A 1 68 ? 41.538 14.348 -47.308 1.00 77.69 68 THR A C 1
ATOM 529 O O . THR A 1 68 ? 40.650 13.890 -46.582 1.00 77.69 68 THR A O 1
ATOM 532 N N . PRO A 1 69 ? 42.474 15.180 -46.817 1.00 79.25 69 PRO A N 1
ATOM 533 C CA . PRO A 1 69 ? 42.497 15.574 -45.406 1.00 79.25 69 PRO A CA 1
ATOM 534 C C . PRO A 1 69 ? 41.171 16.215 -44.966 1.00 79.25 69 PRO A C 1
ATOM 536 O O . PRO A 1 69 ? 40.747 16.057 -43.827 1.00 79.25 69 PRO A O 1
ATOM 539 N N . GLU A 1 70 ? 40.483 16.874 -45.898 1.00 81.69 70 GLU A N 1
ATOM 540 C CA . GLU A 1 70 ? 39.144 17.439 -45.723 1.00 81.69 70 GLU A CA 1
ATOM 541 C C . GLU A 1 70 ? 38.062 16.356 -45.574 1.00 81.69 70 GLU A C 1
ATOM 543 O O . GLU A 1 70 ? 37.191 16.475 -44.716 1.00 81.69 70 GLU A O 1
ATOM 548 N N . GLY A 1 71 ? 38.129 15.273 -46.358 1.00 84.00 71 GLY A N 1
ATOM 549 C CA . GLY A 1 71 ? 37.205 14.143 -46.246 1.00 84.00 71 GLY A CA 1
ATOM 550 C C . GLY A 1 71 ? 37.377 13.365 -44.939 1.00 84.00 71 GLY A C 1
ATOM 551 O O . GLY A 1 71 ? 36.389 12.968 -44.327 1.00 84.00 71 GLY A O 1
ATOM 552 N N . LEU A 1 72 ? 38.620 13.203 -44.472 1.00 86.19 72 LEU A N 1
ATOM 553 C CA . LEU A 1 72 ? 38.902 12.611 -43.160 1.00 86.19 72 LEU A CA 1
ATOM 554 C C . LEU A 1 72 ? 38.377 13.489 -42.019 1.00 86.19 72 LEU A C 1
ATOM 556 O O . LEU A 1 72 ? 37.722 12.972 -41.119 1.00 86.19 72 LEU A O 1
ATOM 560 N N . ALA A 1 73 ? 38.593 14.806 -42.092 1.00 88.19 73 ALA A N 1
ATOM 561 C CA . ALA A 1 73 ? 38.062 15.742 -41.104 1.00 88.19 73 ALA A CA 1
ATOM 562 C C . ALA A 1 73 ? 36.523 15.715 -41.050 1.00 88.19 73 ALA A C 1
ATOM 564 O O . ALA A 1 73 ? 35.956 15.682 -39.961 1.00 88.19 73 ALA A O 1
ATOM 565 N N . GLY A 1 74 ? 35.846 15.648 -42.203 1.00 91.00 74 GLY A N 1
ATOM 566 C CA . GLY A 1 74 ? 34.387 15.504 -42.258 1.00 91.00 74 GLY A CA 1
ATOM 567 C C . GLY A 1 74 ? 33.883 14.197 -41.631 1.00 91.00 74 GLY A C 1
ATOM 568 O O . GLY A 1 74 ? 32.910 14.204 -40.880 1.00 91.00 74 GLY A O 1
ATOM 569 N N . LEU A 1 75 ? 34.573 13.075 -41.869 1.00 91.00 75 LEU A N 1
ATOM 570 C CA . LEU A 1 75 ? 34.244 11.796 -41.227 1.00 91.00 75 LEU A CA 1
ATOM 571 C C . LEU A 1 75 ? 34.468 11.833 -39.710 1.00 91.00 75 LEU A C 1
ATOM 573 O O . LEU A 1 75 ? 33.659 11.281 -38.964 1.00 91.00 75 LEU A O 1
ATOM 577 N N . ASP A 1 76 ? 35.527 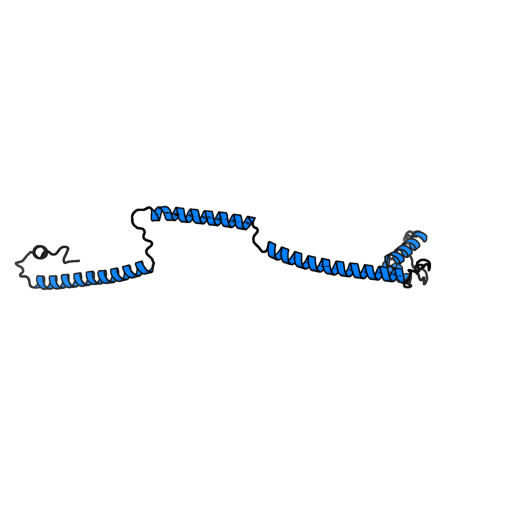12.493 -39.240 1.00 93.19 76 ASP A N 1
ATOM 578 C CA . ASP A 1 76 ? 35.770 12.679 -37.807 1.00 93.19 76 ASP A CA 1
ATOM 579 C C . ASP A 1 76 ? 34.673 13.540 -37.156 1.00 93.19 76 ASP A C 1
ATOM 581 O O . ASP A 1 76 ? 34.188 13.201 -36.071 1.00 93.19 76 ASP A O 1
ATOM 585 N N . GLU A 1 77 ? 34.210 14.597 -37.831 1.00 94.69 77 GLU A N 1
ATOM 586 C CA . GLU A 1 77 ? 33.063 15.400 -37.385 1.00 94.69 77 GLU A CA 1
ATOM 587 C C . GLU A 1 77 ? 31.779 14.558 -37.284 1.00 94.69 77 GLU A C 1
ATOM 589 O O . GLU A 1 77 ? 31.066 14.632 -36.275 1.00 94.69 77 GLU A O 1
ATOM 594 N N . GLU A 1 78 ? 31.499 13.706 -38.275 1.00 96.25 78 GLU A N 1
ATOM 595 C CA . GLU A 1 78 ? 30.355 12.786 -38.245 1.00 96.25 78 GLU A CA 1
ATOM 596 C C . GLU A 1 78 ? 30.470 11.748 -37.120 1.00 96.25 78 GLU A C 1
ATOM 598 O O . GLU A 1 78 ? 29.491 11.477 -36.415 1.00 96.25 78 GLU A O 1
ATOM 603 N N . ILE A 1 79 ? 31.661 11.185 -36.902 1.00 95.50 79 ILE A N 1
ATOM 604 C CA . ILE A 1 79 ? 31.923 10.231 -35.819 1.00 95.50 79 ILE A CA 1
ATOM 605 C C . ILE A 1 79 ? 3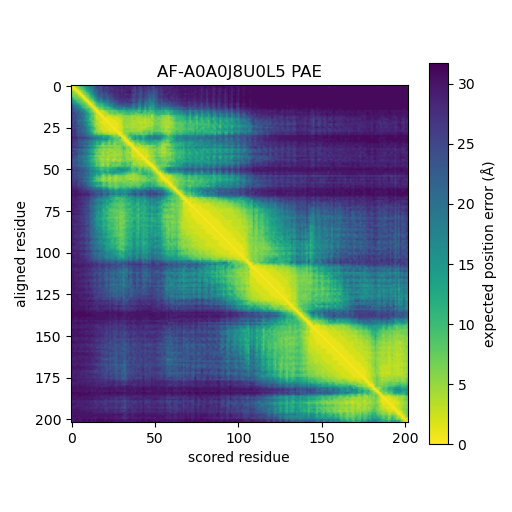1.662 10.884 -34.461 1.00 95.50 79 ILE A C 1
ATOM 607 O O . ILE A 1 79 ? 31.000 10.280 -33.608 1.00 95.50 79 ILE A O 1
ATOM 611 N N . GLU A 1 80 ? 32.146 12.105 -34.244 1.00 96.31 80 GLU A N 1
ATOM 612 C CA . GLU A 1 80 ? 31.908 12.828 -32.994 1.00 96.31 80 GLU A CA 1
ATOM 613 C C . GLU A 1 80 ? 30.428 13.202 -32.823 1.00 96.31 80 GLU A C 1
ATOM 615 O O . GLU A 1 80 ? 29.867 13.034 -31.730 1.00 96.31 80 GLU A O 1
ATOM 620 N N . ALA A 1 81 ? 29.743 13.588 -33.903 1.00 97.00 81 ALA A N 1
ATOM 621 C CA . ALA A 1 81 ? 28.302 13.820 -33.881 1.00 97.00 81 ALA A CA 1
ATOM 622 C C . ALA A 1 81 ? 27.524 12.548 -33.495 1.00 97.00 81 ALA A C 1
ATOM 624 O O . ALA A 1 81 ? 26.664 12.591 -32.606 1.00 97.00 81 ALA A O 1
ATOM 625 N N . PHE A 1 82 ? 27.846 11.396 -34.092 1.00 97.69 82 PHE A N 1
ATOM 626 C CA . PHE A 1 82 ? 27.197 10.127 -33.760 1.00 97.69 82 PHE A CA 1
ATOM 627 C C . PHE A 1 82 ? 27.519 9.657 -32.342 1.00 97.69 82 PHE A C 1
ATOM 629 O O . PHE A 1 82 ? 26.615 9.203 -31.635 1.00 97.69 82 PHE A O 1
ATOM 636 N N . LYS A 1 83 ? 28.761 9.809 -31.868 1.00 97.44 83 LYS A N 1
ATOM 637 C CA . LYS A 1 83 ? 29.119 9.507 -30.470 1.00 97.44 83 LYS A CA 1
ATOM 638 C C . LYS A 1 83 ? 28.296 10.341 -29.492 1.00 97.44 83 LYS A C 1
ATOM 640 O O . LYS A 1 83 ? 27.774 9.793 -28.516 1.00 97.44 83 LYS A O 1
ATOM 645 N N . SER A 1 84 ? 28.133 11.634 -29.772 1.00 96.75 84 SER A N 1
ATOM 646 C CA . SER A 1 84 ? 27.301 12.535 -28.970 1.00 96.75 84 SER A CA 1
ATOM 647 C C . SER A 1 84 ? 25.831 12.097 -28.960 1.00 96.75 84 SER A C 1
ATOM 649 O O . SER A 1 84 ? 25.224 11.966 -27.892 1.00 96.75 84 SER A O 1
ATOM 651 N N . GLN A 1 85 ? 25.269 11.756 -30.125 1.00 97.38 85 GLN A N 1
ATOM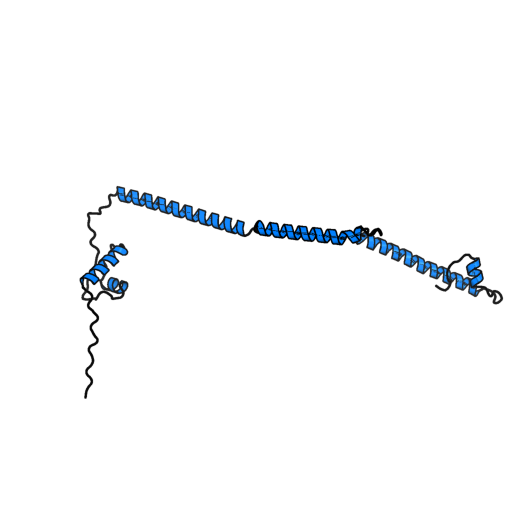 652 C CA . GLN A 1 85 ? 23.897 11.244 -30.229 1.00 97.38 85 GLN A CA 1
ATOM 653 C C . GLN A 1 85 ? 23.704 9.932 -29.458 1.00 97.38 85 GLN A C 1
ATOM 655 O O . GLN A 1 85 ? 22.726 9.791 -28.721 1.00 97.38 85 GLN A O 1
ATOM 660 N N . VAL A 1 86 ? 24.649 8.992 -29.557 1.00 97.56 86 VAL A N 1
ATOM 661 C CA . VAL A 1 86 ? 24.612 7.722 -28.814 1.00 97.56 86 VAL A CA 1
ATOM 662 C C . VAL A 1 86 ? 24.677 7.968 -27.307 1.00 97.56 86 VAL A C 1
ATOM 664 O O . VAL A 1 86 ? 23.908 7.365 -26.550 1.00 97.56 86 VAL A O 1
ATOM 667 N N . ALA A 1 87 ? 25.555 8.864 -26.851 1.00 97.38 87 ALA A N 1
ATOM 668 C CA . ALA A 1 87 ? 25.652 9.228 -25.440 1.00 97.38 87 ALA A CA 1
ATOM 669 C C . ALA A 1 87 ? 24.343 9.856 -24.927 1.00 97.38 87 ALA A C 1
ATOM 671 O O . ALA A 1 87 ? 23.829 9.446 -23.879 1.00 97.38 87 ALA A O 1
ATOM 672 N N . SER A 1 88 ? 23.764 10.780 -25.698 1.00 97.38 88 SER A N 1
ATOM 673 C CA . SER A 1 88 ? 22.486 11.426 -25.388 1.00 97.38 88 SER A CA 1
ATOM 674 C C . SER A 1 88 ? 21.345 10.408 -25.309 1.00 97.38 88 SER A C 1
ATOM 676 O O . SER A 1 88 ? 20.707 10.270 -24.260 1.00 97.38 88 SER A O 1
ATOM 678 N N . ALA A 1 89 ? 21.154 9.597 -26.351 1.00 96.94 89 ALA A N 1
ATOM 679 C CA . ALA A 1 89 ? 20.108 8.578 -26.406 1.00 96.94 89 ALA A CA 1
ATOM 680 C C . ALA A 1 89 ? 20.241 7.542 -25.278 1.00 96.94 89 ALA A C 1
ATOM 682 O O . ALA A 1 89 ? 19.239 7.126 -24.689 1.00 96.94 89 ALA A O 1
ATOM 683 N N . LYS A 1 90 ? 21.472 7.150 -24.919 1.00 97.81 90 LYS A N 1
ATOM 684 C CA . LYS A 1 90 ? 21.737 6.246 -23.789 1.00 97.81 90 LYS A CA 1
ATOM 685 C C . LYS A 1 90 ? 21.333 6.872 -22.454 1.00 97.81 90 LYS A C 1
ATOM 687 O O . LYS A 1 90 ? 20.767 6.176 -21.606 1.00 97.81 90 LYS A O 1
ATOM 692 N N . SER A 1 91 ? 21.594 8.166 -22.266 1.00 97.00 91 SER A N 1
ATOM 693 C CA . SER A 1 91 ? 21.184 8.887 -21.057 1.00 97.00 91 SER A CA 1
ATOM 694 C C . SER A 1 91 ? 19.657 9.007 -20.954 1.00 97.00 91 SER A C 1
ATOM 696 O O . SER A 1 91 ? 19.095 8.665 -19.913 1.00 97.00 91 SER A O 1
ATOM 698 N N . GLN A 1 92 ? 18.973 9.351 -22.051 1.00 96.94 92 GLN A N 1
ATOM 699 C CA . GLN A 1 92 ? 17.510 9.405 -22.121 1.00 96.94 92 GLN A CA 1
ATOM 700 C C . GLN A 1 92 ? 16.878 8.036 -21.858 1.00 96.94 92 GLN A C 1
ATOM 702 O O . GLN A 1 92 ? 15.934 7.931 -21.082 1.00 96.94 92 GLN A O 1
ATOM 707 N N . ASN A 1 93 ? 17.439 6.962 -22.422 1.00 96.69 93 ASN A N 1
ATOM 708 C CA . ASN A 1 93 ? 16.972 5.604 -22.144 1.00 96.69 93 ASN A CA 1
ATOM 709 C C . ASN A 1 93 ? 17.076 5.252 -20.655 1.00 96.69 93 ASN A C 1
ATOM 711 O O . ASN A 1 93 ? 16.186 4.605 -20.108 1.00 96.69 93 ASN A O 1
ATOM 715 N N . LYS A 1 94 ? 18.162 5.665 -19.989 1.00 97.31 94 LYS A N 1
ATOM 716 C CA . LYS A 1 94 ? 18.336 5.440 -18.549 1.00 97.31 94 LYS A CA 1
ATOM 717 C C . LYS A 1 94 ? 17.280 6.197 -17.738 1.00 97.31 94 LYS A C 1
ATOM 719 O O . LYS A 1 94 ? 16.721 5.614 -16.811 1.00 97.31 94 LYS A O 1
ATOM 724 N N . LEU A 1 95 ? 16.997 7.449 -18.100 1.00 96.44 95 LEU A N 1
ATOM 725 C CA . LEU A 1 95 ? 15.965 8.267 -17.457 1.00 96.44 95 LEU A CA 1
ATOM 726 C C . LEU A 1 95 ? 14.570 7.666 -17.648 1.00 96.44 95 LEU A C 1
ATOM 728 O O . LEU A 1 95 ? 13.901 7.374 -16.662 1.00 96.44 95 LEU A O 1
ATOM 732 N N . LEU A 1 96 ? 14.178 7.371 -18.889 1.00 96.62 96 LEU A N 1
ATOM 733 C CA . LEU A 1 96 ? 12.869 6.789 -19.199 1.00 96.62 96 LEU A CA 1
ATOM 734 C C . LEU A 1 96 ? 12.668 5.429 -18.527 1.00 96.62 96 LEU A C 1
ATOM 736 O O . LEU A 1 96 ? 11.584 5.145 -18.028 1.00 96.62 96 LEU A O 1
ATOM 740 N N . LYS A 1 97 ? 13.709 4.589 -18.447 1.00 95.50 97 LYS A N 1
ATOM 741 C CA . LYS A 1 97 ? 13.631 3.327 -17.694 1.00 95.50 97 LYS A CA 1
ATOM 742 C C . LYS A 1 97 ? 13.399 3.566 -16.203 1.00 95.50 97 LYS A C 1
ATOM 744 O O . LYS A 1 97 ? 12.584 2.861 -15.617 1.00 95.50 97 LYS A O 1
ATOM 749 N N . ALA A 1 98 ? 14.078 4.545 -15.602 1.00 93.50 98 ALA A N 1
ATOM 750 C CA . ALA A 1 98 ? 13.879 4.898 -14.197 1.00 93.50 98 ALA A CA 1
ATOM 751 C C . ALA A 1 98 ? 12.463 5.454 -13.939 1.00 93.50 98 ALA A C 1
ATOM 753 O O . ALA A 1 98 ? 11.797 5.049 -12.980 1.00 93.50 98 ALA A O 1
ATOM 754 N N . GLU A 1 99 ? 11.962 6.320 -14.821 1.00 92.62 99 GLU A N 1
ATOM 755 C CA . GLU A 1 99 ? 10.587 6.828 -14.767 1.00 92.62 99 GLU A CA 1
ATOM 756 C C . GLU A 1 99 ? 9.567 5.698 -14.894 1.00 92.62 99 GLU A C 1
ATOM 758 O O . GLU A 1 99 ? 8.661 5.601 -14.069 1.00 92.62 99 GLU A O 1
ATOM 763 N N . LEU A 1 100 ? 9.761 4.786 -15.850 1.00 89.69 100 LEU A N 1
ATOM 764 C CA . LEU A 1 100 ? 8.901 3.623 -16.050 1.00 89.69 100 LEU A CA 1
ATOM 765 C C . LEU A 1 100 ? 8.906 2.723 -14.807 1.00 89.69 100 LEU A C 1
ATOM 767 O O . LEU A 1 100 ? 7.838 2.352 -14.329 1.00 89.69 100 LEU A O 1
ATOM 771 N N . THR A 1 101 ? 10.069 2.437 -14.206 1.00 88.38 101 THR A N 1
ATOM 772 C CA . THR A 1 101 ? 10.117 1.678 -12.941 1.00 88.38 101 THR A CA 1
ATOM 773 C C . THR A 1 101 ? 9.387 2.388 -11.805 1.00 88.38 101 THR A C 1
ATOM 775 O O . THR A 1 101 ? 8.697 1.737 -11.027 1.00 88.38 101 THR A O 1
ATOM 778 N N . THR A 1 102 ? 9.476 3.716 -11.734 1.00 88.25 102 THR A N 1
ATOM 779 C CA . THR A 1 102 ? 8.782 4.511 -10.712 1.00 88.25 102 THR A CA 1
ATOM 780 C C . THR A 1 102 ? 7.270 4.502 -10.936 1.00 88.25 102 THR A C 1
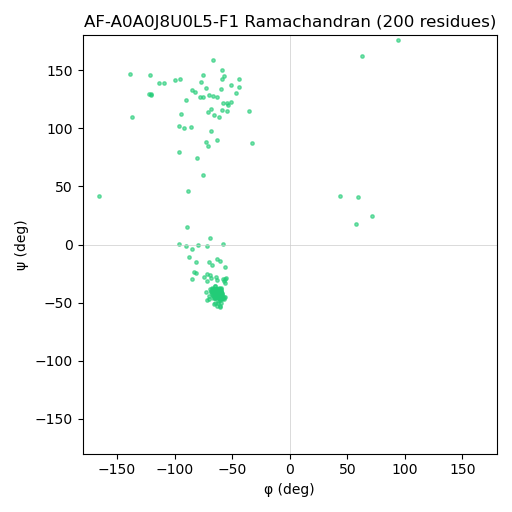ATOM 782 O O . THR A 1 102 ? 6.501 4.428 -9.978 1.00 88.25 102 THR A O 1
ATOM 785 N N . LEU A 1 103 ? 6.831 4.557 -12.195 1.00 83.12 103 LEU A N 1
ATOM 786 C CA . LEU A 1 103 ? 5.421 4.543 -12.567 1.00 83.12 103 LEU A CA 1
ATOM 787 C C . LEU A 1 103 ? 4.801 3.154 -12.380 1.00 83.12 103 LEU A C 1
ATOM 789 O O . LEU A 1 103 ? 3.710 3.063 -11.835 1.00 83.12 103 LEU A O 1
ATOM 793 N N . ASN A 1 104 ? 5.517 2.087 -12.743 1.00 79.50 104 ASN A N 1
ATOM 794 C CA . ASN A 1 104 ? 5.083 0.703 -12.529 1.00 79.50 104 ASN A CA 1
ATOM 795 C C . ASN A 1 104 ? 5.142 0.273 -11.059 1.00 79.50 104 ASN A C 1
ATOM 797 O O . ASN A 1 104 ? 4.408 -0.623 -10.662 1.00 79.50 104 ASN A O 1
ATOM 801 N N . ALA A 1 105 ? 5.998 0.892 -10.240 1.00 80.25 105 ALA A N 1
ATOM 802 C CA . ALA A 1 105 ? 5.968 0.691 -8.792 1.00 80.25 105 ALA A CA 1
ATOM 803 C C . ALA A 1 105 ? 4.698 1.279 -8.148 1.00 80.25 105 ALA A C 1
ATOM 805 O O . ALA A 1 105 ? 4.362 0.927 -7.017 1.00 80.25 105 ALA A O 1
ATOM 806 N N . ARG A 1 106 ? 3.980 2.172 -8.845 1.00 79.75 106 ARG A N 1
ATOM 807 C CA . ARG A 1 106 ? 2.648 2.612 -8.426 1.00 79.75 106 ARG A CA 1
ATOM 808 C C . ARG A 1 106 ? 1.630 1.577 -8.893 1.00 79.75 106 ARG A C 1
ATOM 810 O O . ARG A 1 106 ? 1.615 1.197 -10.058 1.00 79.75 106 ARG A O 1
ATOM 817 N N . VAL A 1 107 ? 0.763 1.166 -7.967 1.00 73.62 107 VAL A N 1
ATOM 818 C CA . VAL A 1 107 ? -0.411 0.327 -8.237 1.00 73.62 107 VAL A CA 1
ATOM 819 C C . VAL A 1 107 ? -1.149 0.885 -9.451 1.00 73.62 107 VAL A C 1
ATOM 821 O O . VAL A 1 107 ? -1.402 2.094 -9.532 1.00 73.62 107 VAL A O 1
ATOM 824 N N . SER A 1 108 ? -1.465 0.017 -10.406 1.00 81.19 108 SER A 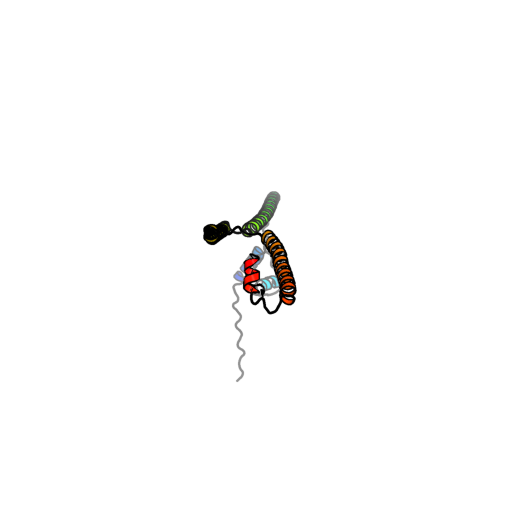N 1
ATOM 825 C CA . SER A 1 108 ? -2.116 0.437 -11.643 1.00 81.19 108 SER A CA 1
ATOM 826 C C . SER A 1 108 ? -3.448 1.126 -11.335 1.00 81.19 108 SER A C 1
ATOM 828 O O . SER A 1 108 ? -4.138 0.809 -10.364 1.00 81.19 108 SER A O 1
ATOM 830 N N . THR A 1 109 ? -3.866 2.070 -12.181 1.00 80.94 109 THR A N 1
ATOM 831 C CA . THR A 1 109 ? -5.161 2.746 -11.996 1.00 80.94 109 THR A CA 1
ATOM 832 C C . THR A 1 109 ? -6.326 1.749 -11.960 1.00 80.94 109 THR A C 1
ATOM 834 O O . THR A 1 109 ? -7.309 1.983 -11.260 1.00 80.94 109 THR A O 1
ATOM 837 N N . SER A 1 110 ? -6.222 0.624 -12.673 1.00 85.44 110 SER A N 1
ATOM 838 C CA . SER A 1 110 ? -7.188 -0.478 -12.613 1.00 85.44 110 SER A CA 1
ATOM 839 C C . SER A 1 110 ? -7.226 -1.164 -11.249 1.00 85.44 110 SER A C 1
ATOM 841 O O . SER A 1 110 ? -8.314 -1.371 -10.719 1.00 85.44 110 SER A O 1
ATOM 843 N N . GLU A 1 111 ? -6.074 -1.479 -10.659 1.00 86.19 111 GLU A N 1
ATOM 844 C CA . GLU A 1 111 ? -5.995 -2.080 -9.321 1.00 86.19 111 GLU A CA 1
ATOM 845 C C . GLU A 1 111 ? -6.483 -1.099 -8.248 1.00 86.19 111 GLU A C 1
ATOM 847 O O . GLU A 1 111 ? -7.253 -1.486 -7.374 1.00 86.19 111 GLU A O 1
ATOM 852 N N . LEU A 1 112 ? -6.151 0.194 -8.355 1.00 87.00 112 LEU A N 1
ATOM 853 C CA . LEU A 1 112 ? -6.694 1.226 -7.463 1.00 87.00 112 LEU A CA 1
ATOM 854 C C . LEU A 1 112 ? -8.226 1.286 -7.524 1.00 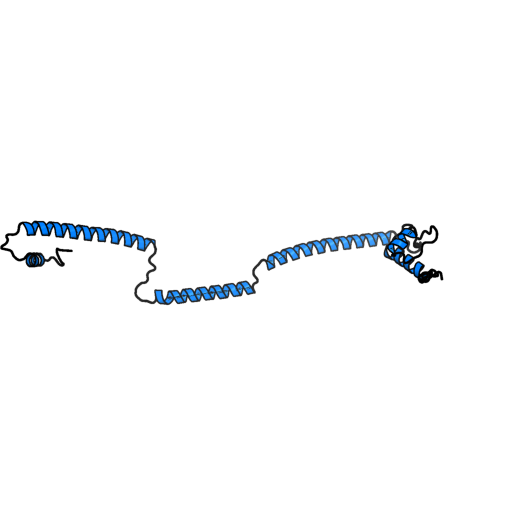87.00 112 LEU A C 1
ATOM 856 O O . LEU A 1 112 ? -8.876 1.386 -6.485 1.00 87.00 112 LEU A O 1
ATOM 860 N N . ARG A 1 113 ? -8.817 1.187 -8.722 1.00 90.94 113 ARG A N 1
ATOM 861 C CA . ARG A 1 113 ? -10.281 1.132 -8.888 1.00 90.94 113 ARG A CA 1
ATOM 862 C C . ARG A 1 113 ? -10.885 -0.124 -8.262 1.00 90.94 113 ARG A C 1
ATOM 864 O O . ARG A 1 113 ? -11.945 -0.028 -7.652 1.00 90.94 113 ARG A O 1
ATOM 871 N N . GLN A 1 114 ? -10.223 -1.275 -8.384 1.00 93.94 114 GLN A N 1
ATOM 872 C CA . GLN A 1 114 ? -10.667 -2.517 -7.741 1.00 93.94 114 GLN A CA 1
ATOM 873 C C . GLN A 1 114 ? -10.614 -2.402 -6.212 1.00 93.94 114 GLN A C 1
ATOM 875 O O . GLN A 1 114 ? -11.595 -2.731 -5.548 1.00 93.94 114 GLN A O 1
ATOM 880 N N . CYS A 1 115 ? -9.524 -1.860 -5.659 1.00 91.75 115 CYS A N 1
ATOM 881 C CA . CYS A 1 115 ? -9.397 -1.594 -4.226 1.00 91.75 115 CYS A CA 1
ATOM 882 C C . CYS A 1 115 ? -10.484 -0.633 -3.732 1.00 91.75 115 CYS A C 1
ATOM 884 O O . CYS A 1 115 ? -11.132 -0.911 -2.728 1.00 91.75 115 CYS A O 1
ATOM 886 N N . LEU A 1 116 ? -10.733 0.468 -4.449 1.00 94.38 116 LEU A N 1
ATOM 887 C CA . LEU A 1 116 ? -11.801 1.408 -4.101 1.00 94.38 116 LEU A CA 1
ATOM 888 C C . LEU A 1 116 ? -13.175 0.729 -4.088 1.00 94.38 116 LEU A C 1
ATOM 890 O O . LEU A 1 116 ? -13.902 0.864 -3.108 1.00 94.38 116 LEU A O 1
ATOM 894 N N . ALA A 1 117 ? -13.505 -0.053 -5.119 1.00 95.81 117 ALA A N 1
ATOM 895 C CA . ALA A 1 117 ? -14.771 -0.783 -5.178 1.00 95.81 117 ALA A CA 1
ATOM 896 C C . ALA A 1 117 ? -14.922 -1.792 -4.022 1.00 95.81 117 ALA A C 1
ATOM 898 O O . ALA A 1 117 ? -16.013 -1.926 -3.460 1.00 95.81 117 ALA A O 1
ATOM 899 N N . ALA A 1 118 ? -13.832 -2.467 -3.640 1.00 95.62 118 ALA A N 1
ATOM 900 C CA . ALA A 1 118 ? -13.801 -3.372 -2.494 1.00 95.62 118 ALA A CA 1
ATOM 901 C C . ALA A 1 118 ? -14.040 -2.623 -1.172 1.00 95.62 118 ALA A C 1
ATOM 903 O O . ALA A 1 118 ? -14.961 -2.979 -0.436 1.00 95.62 118 ALA A O 1
ATOM 904 N N . LEU A 1 119 ? -13.304 -1.533 -0.917 1.00 96.38 119 LEU A N 1
ATOM 905 C CA . LEU A 1 119 ? -13.474 -0.699 0.282 1.00 96.38 119 LEU A CA 1
ATOM 906 C C . LEU A 1 119 ? -14.884 -0.100 0.375 1.00 96.38 119 LEU A C 1
ATOM 908 O O . LEU A 1 119 ? -15.481 -0.050 1.451 1.00 96.38 119 LEU A O 1
ATOM 912 N N . GLU A 1 120 ? -15.449 0.355 -0.743 1.00 97.19 120 GLU A N 1
ATOM 913 C CA . GLU A 1 120 ? -16.827 0.847 -0.787 1.00 97.19 120 GLU A CA 1
ATOM 914 C C . GLU A 1 120 ? -17.843 -0.262 -0.492 1.00 97.19 120 GLU A C 1
ATOM 916 O O . GLU A 1 120 ? -18.865 -0.008 0.152 1.00 97.19 120 GLU A O 1
ATOM 921 N N . GLY A 1 121 ? -17.572 -1.488 -0.945 1.00 96.50 121 GLY A N 1
ATOM 922 C CA . GLY A 1 121 ? -18.343 -2.680 -0.598 1.00 96.50 121 GLY A CA 1
ATOM 923 C C . GLY A 1 121 ? -18.290 -2.990 0.898 1.00 96.50 121 GLY A C 1
ATOM 924 O O . GLY A 1 121 ? -19.336 -3.119 1.535 1.00 96.50 121 GLY A O 1
ATOM 925 N N . GLU A 1 122 ? -17.094 -3.028 1.481 1.00 96.44 122 GLU A N 1
ATOM 926 C CA . GLU A 1 122 ? -16.890 -3.244 2.918 1.00 96.44 122 GLU A CA 1
ATOM 927 C C . GLU A 1 122 ? -17.579 -2.170 3.759 1.00 96.44 122 GLU A C 1
ATOM 929 O O . GLU A 1 122 ? -18.305 -2.487 4.702 1.00 96.44 122 GLU A O 1
ATOM 934 N N . LYS A 1 123 ? -17.436 -0.896 3.376 1.00 95.50 123 LYS A N 1
ATOM 935 C CA . LYS A 1 123 ? -18.126 0.222 4.027 1.00 95.50 123 LYS A CA 1
ATOM 936 C C . LYS A 1 123 ? -19.640 0.028 3.999 1.00 95.50 123 LYS A C 1
ATOM 938 O O . LYS A 1 123 ? -20.291 0.210 5.029 1.00 95.50 123 LYS A O 1
ATOM 943 N N . ARG A 1 124 ? -20.211 -0.340 2.846 1.00 95.12 124 ARG A N 1
ATOM 944 C CA . ARG A 1 124 ? -21.653 -0.618 2.724 1.00 95.12 124 ARG A CA 1
ATOM 945 C C . ARG A 1 124 ? -22.076 -1.767 3.637 1.00 95.12 124 ARG A C 1
ATOM 947 O O . ARG A 1 124 ? -23.074 -1.627 4.340 1.00 95.12 124 ARG A O 1
ATOM 954 N N . ASN A 1 125 ? -21.295 -2.843 3.693 1.00 93.56 125 ASN A N 1
ATOM 955 C CA . ASN A 1 125 ? -21.575 -3.998 4.546 1.00 93.56 125 ASN A CA 1
ATOM 956 C C . ASN A 1 125 ? -21.507 -3.653 6.041 1.00 93.56 125 ASN A C 1
ATOM 958 O O . ASN A 1 125 ? -22.393 -4.046 6.796 1.00 93.56 125 ASN A O 1
ATOM 962 N N . LEU A 1 126 ? -20.505 -2.881 6.470 1.00 92.12 126 LEU A N 1
ATOM 963 C CA . LEU A 1 126 ? -20.380 -2.416 7.856 1.00 92.12 126 LEU A CA 1
ATOM 964 C C . LEU A 1 126 ? -21.528 -1.486 8.253 1.00 92.12 126 LEU A C 1
ATOM 966 O O . LEU A 1 126 ? -22.071 -1.593 9.348 1.00 92.12 126 LEU A O 1
ATOM 970 N N . ILE A 1 127 ? -21.933 -0.577 7.366 1.00 89.88 127 ILE A N 1
ATOM 971 C CA . ILE A 1 127 ? -23.090 0.286 7.626 1.00 89.88 127 ILE A CA 1
ATOM 972 C C . ILE A 1 127 ? -24.365 -0.556 7.730 1.00 89.88 127 ILE A C 1
ATOM 974 O O . ILE A 1 127 ? -25.156 -0.340 8.646 1.00 89.88 127 ILE A O 1
ATOM 978 N N . ALA A 1 128 ? -24.545 -1.533 6.838 1.00 89.94 128 ALA A N 1
ATOM 979 C CA . ALA A 1 128 ? -25.692 -2.433 6.863 1.00 89.94 128 ALA A CA 1
ATOM 980 C C . ALA A 1 128 ? -25.719 -3.310 8.124 1.00 89.94 128 ALA A C 1
ATOM 982 O O . ALA A 1 128 ? -26.790 -3.506 8.685 1.00 89.94 128 ALA A O 1
ATOM 983 N N . SER A 1 129 ? -24.572 -3.789 8.619 1.00 87.12 129 SER A N 1
ATOM 984 C CA . SER A 1 129 ? -24.513 -4.579 9.858 1.00 87.12 129 SER A CA 1
ATOM 985 C C . SER A 1 129 ? -24.763 -3.736 11.113 1.00 87.12 129 SER A C 1
ATOM 987 O O . SER A 1 129 ? -25.348 -4.221 12.081 1.00 87.12 129 SER A O 1
ATOM 989 N N . LEU A 1 130 ? -24.379 -2.457 11.091 1.00 84.75 130 LEU A N 1
ATOM 990 C CA . LEU A 1 130 ? -24.642 -1.501 12.169 1.00 84.75 130 LEU A CA 1
ATOM 991 C C . LEU A 1 130 ? -26.057 -0.901 12.122 1.00 84.75 130 LEU A C 1
ATOM 993 O O . LEU A 1 130 ? -26.488 -0.280 13.092 1.00 84.75 130 LEU A O 1
ATOM 997 N N . ALA A 1 131 ? -26.788 -1.031 11.013 1.00 82.56 131 ALA A N 1
ATOM 998 C CA . ALA A 1 131 ? -28.131 -0.467 10.891 1.00 82.56 131 ALA A CA 1
ATOM 999 C C . ALA A 1 131 ? -29.156 -1.151 11.825 1.00 82.56 131 ALA A C 1
ATOM 1001 O O . ALA A 1 131 ? -29.847 -0.425 12.538 1.00 82.56 131 ALA A O 1
ATOM 1002 N N . PRO A 1 132 ? -29.227 -2.496 11.934 1.00 79.81 132 PRO A N 1
ATOM 1003 C CA . PRO A 1 132 ? -30.111 -3.174 12.883 1.00 79.81 132 PRO A CA 1
ATOM 1004 C C . PRO A 1 132 ? -29.837 -2.815 14.347 1.00 79.81 132 PRO A C 1
ATOM 1006 O O . PRO A 1 132 ? -30.779 -2.600 15.107 1.00 79.81 132 PRO A O 1
ATOM 1009 N N . SER A 1 133 ? -28.562 -2.695 14.740 1.00 70.62 133 SER A N 1
ATOM 1010 C CA . SER A 1 133 ? -28.187 -2.336 16.116 1.00 70.62 133 SER A CA 1
ATOM 1011 C C . SER A 1 133 ? -28.530 -0.887 16.466 1.00 70.62 133 SER A C 1
ATOM 1013 O O . SER A 1 133 ? -28.785 -0.587 17.62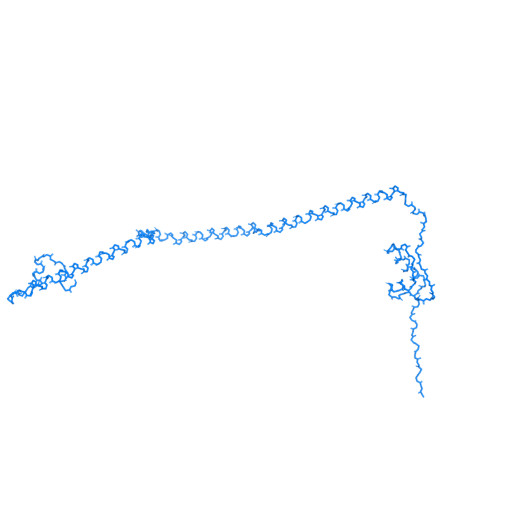8 1.00 70.62 133 SER A O 1
ATOM 1015 N N . LYS A 1 134 ? -28.596 0.005 15.469 1.00 66.75 134 LYS A N 1
ATOM 1016 C CA . LYS A 1 134 ? -29.069 1.391 15.630 1.00 66.75 134 LYS A CA 1
ATOM 1017 C C . LYS A 1 134 ? -30.592 1.531 15.540 1.00 66.75 134 LYS A C 1
ATOM 1019 O O . LYS A 1 134 ? -31.141 2.447 16.142 1.00 66.75 134 LYS A O 1
ATOM 1024 N N . ALA A 1 135 ? -31.261 0.664 14.778 1.00 67.75 135 ALA A N 1
ATOM 1025 C CA . ALA A 1 135 ? -32.706 0.707 14.550 1.00 67.75 135 ALA A CA 1
ATOM 1026 C C . ALA A 1 135 ? -33.521 0.035 15.665 1.00 67.75 135 ALA A C 1
ATOM 1028 O O . ALA A 1 135 ? -34.689 0.381 15.850 1.00 67.75 135 ALA A O 1
ATOM 1029 N N . SER A 1 136 ? -32.944 -0.901 16.431 1.00 65.69 136 SER A N 1
ATOM 1030 C CA . SER A 1 136 ? -33.636 -1.431 17.606 1.00 65.69 136 SER A CA 1
ATOM 1031 C C . SER A 1 136 ? -33.785 -0.314 18.644 1.00 65.69 136 SER A C 1
ATOM 1033 O O . SER A 1 136 ? -32.804 0.147 19.219 1.00 65.69 136 SER A O 1
ATOM 1035 N N . SER A 1 137 ? -35.025 0.117 18.870 1.00 49.91 137 SER A N 1
ATOM 1036 C CA . SER A 1 137 ? -35.449 1.238 19.724 1.00 49.91 137 SER A CA 1
ATOM 1037 C C . SER A 1 137 ? -35.032 1.153 21.205 1.00 49.91 137 SER A C 1
ATOM 1039 O O . SER A 1 137 ? -35.351 2.054 21.983 1.00 49.91 137 SER A O 1
ATOM 1041 N N . VAL A 1 138 ? -34.318 0.112 21.630 1.00 53.97 138 VAL A N 1
ATOM 1042 C CA . VAL A 1 138 ? -33.615 0.123 22.913 1.00 53.97 138 VAL A CA 1
ATOM 1043 C C . VAL A 1 138 ? -32.274 0.766 22.634 1.00 53.97 138 VAL A C 1
ATOM 1045 O O . VAL A 1 138 ? -31.418 0.122 22.047 1.00 53.97 138 VAL A O 1
ATOM 1048 N N . GLN A 1 139 ? -32.142 2.043 22.992 1.00 56.22 139 GLN A N 1
ATOM 1049 C CA . GLN A 1 139 ? -30.941 2.870 22.881 1.00 56.22 139 GLN A CA 1
ATOM 1050 C C . GLN A 1 139 ? -29.654 2.052 23.073 1.00 56.22 139 GLN A C 1
ATOM 1052 O O . GLN A 1 139 ? -29.087 2.000 24.164 1.00 56.22 139 GLN A O 1
ATOM 1057 N N . ALA A 1 140 ? -29.134 1.468 21.993 1.00 54.22 140 ALA A N 1
ATOM 1058 C CA . ALA A 1 140 ? -27.768 0.990 21.915 1.00 54.22 140 ALA A CA 1
ATOM 1059 C C . ALA A 1 140 ? -26.895 2.235 21.752 1.00 54.22 140 ALA A C 1
ATOM 1061 O O . ALA A 1 140 ? -26.226 2.446 20.740 1.00 54.22 140 ALA A O 1
ATOM 1062 N N . LYS A 1 141 ? -26.972 3.133 22.744 1.00 62.12 141 LYS A N 1
ATOM 1063 C CA . LYS A 1 141 ? -26.002 4.197 22.916 1.00 62.12 141 LYS A CA 1
ATOM 1064 C C . LYS A 1 141 ? -24.671 3.469 22.980 1.00 62.12 141 LYS A C 1
ATOM 1066 O O . LYS A 1 141 ? -24.518 2.547 23.779 1.00 62.12 141 LYS A O 1
ATOM 1071 N N . ALA A 1 142 ? -23.760 3.805 22.076 1.00 62.00 142 ALA A N 1
ATOM 1072 C CA . ALA A 1 142 ? -22.422 3.244 22.089 1.00 62.00 142 ALA A CA 1
ATOM 1073 C C . ALA A 1 142 ? -21.759 3.697 23.395 1.00 62.00 142 ALA A C 1
ATOM 1075 O O . ALA A 1 142 ? -21.209 4.791 23.460 1.00 62.00 142 ALA A O 1
ATOM 1076 N N . VAL A 1 143 ? -21.913 2.897 24.454 1.00 69.00 143 VAL A N 1
ATOM 1077 C CA . VAL A 1 143 ? -21.344 3.191 25.764 1.00 69.00 143 VAL A CA 1
ATOM 1078 C C . VAL A 1 143 ? -19.844 3.053 25.611 1.00 69.00 143 VAL A C 1
ATOM 1080 O O . VAL A 1 143 ? -19.342 1.970 25.285 1.00 69.00 143 VAL A O 1
ATOM 1083 N N . THR A 1 144 ? -19.127 4.153 25.801 1.00 79.44 144 THR A N 1
ATOM 1084 C CA . THR A 1 144 ? -17.668 4.118 25.724 1.00 79.44 144 THR A CA 1
ATOM 1085 C C . THR A 1 144 ? -17.116 3.276 26.876 1.00 79.44 144 THR A C 1
ATOM 1087 O O . THR A 1 144 ? -17.766 3.063 27.905 1.00 79.44 144 THR A O 1
ATOM 1090 N N . ALA A 1 145 ? -15.889 2.776 26.729 1.00 82.75 145 ALA A N 1
ATOM 1091 C CA . ALA A 1 145 ? -15.245 2.014 27.799 1.00 82.75 145 ALA A CA 1
ATOM 1092 C C . ALA A 1 145 ? -15.164 2.820 29.115 1.00 82.75 145 ALA A C 1
ATOM 1094 O O . ALA A 1 145 ? -15.301 2.255 30.200 1.00 82.75 145 ALA A O 1
ATOM 1095 N N . GLU A 1 146 ? -15.007 4.140 29.012 1.00 85.88 146 GLU A N 1
ATOM 1096 C CA . GLU A 1 146 ? -14.951 5.076 30.138 1.00 85.88 146 GLU A CA 1
ATOM 1097 C C . GLU A 1 146 ? -16.304 5.240 30.840 1.00 85.88 146 GLU A C 1
ATOM 1099 O O . GLU A 1 146 ? -16.375 5.179 32.073 1.00 85.88 146 GLU A O 1
ATOM 1104 N N . GLU A 1 147 ? -17.388 5.386 30.071 1.00 85.06 147 GLU A N 1
ATOM 1105 C CA . GLU A 1 147 ? -18.750 5.442 30.610 1.00 85.06 147 GLU A CA 1
ATOM 1106 C C . GLU A 1 147 ? -19.091 4.135 31.340 1.00 85.06 147 GLU A C 1
ATOM 1108 O O . GLU A 1 147 ? -19.556 4.164 32.483 1.00 85.06 147 GLU A O 1
ATOM 1113 N N . LYS A 1 148 ? -18.763 2.978 30.742 1.00 87.00 148 LYS A N 1
ATOM 1114 C CA . LYS A 1 148 ? -18.968 1.660 31.367 1.00 87.00 148 LYS A CA 1
ATOM 1115 C C . LYS A 1 148 ? -18.169 1.513 32.664 1.00 87.00 148 LYS A C 1
ATOM 1117 O O . LYS A 1 148 ? -18.694 1.013 33.658 1.00 87.00 148 LYS A O 1
ATOM 1122 N N . ALA A 1 149 ? -16.911 1.951 32.675 1.00 91.81 149 ALA A N 1
ATOM 1123 C CA . ALA A 1 149 ? -16.064 1.888 33.863 1.00 91.81 149 ALA A CA 1
ATOM 1124 C C . ALA A 1 149 ? -16.590 2.777 35.003 1.00 91.81 149 ALA A C 1
ATOM 1126 O O . ALA A 1 149 ? -16.478 2.409 36.175 1.00 91.81 149 ALA A O 1
ATOM 1127 N N . SER A 1 150 ? -17.166 3.931 34.671 1.00 90.94 150 SER A N 1
ATOM 1128 C CA . SER A 1 150 ? -17.758 4.851 35.647 1.00 90.94 150 SER A CA 1
ATOM 1129 C C . SER A 1 150 ? -19.041 4.275 36.251 1.00 90.94 150 SER A C 1
ATOM 1131 O O . SER A 1 150 ? -19.148 4.193 37.476 1.00 90.94 150 SER A O 1
ATOM 1133 N N . LEU A 1 151 ? -19.936 3.749 35.409 1.00 92.94 151 LEU A N 1
ATOM 1134 C CA . LEU A 1 151 ? -21.143 3.025 35.830 1.00 92.94 151 LEU A CA 1
ATOM 1135 C C . LEU A 1 151 ? -20.818 1.841 36.745 1.00 92.94 151 LEU A C 1
ATOM 1137 O O . LEU A 1 151 ? -21.426 1.670 37.796 1.00 92.94 151 LEU A O 1
ATOM 1141 N N . GLU A 1 152 ? -19.809 1.049 36.389 1.00 95.50 152 GLU A N 1
ATOM 1142 C CA . GLU A 1 152 ? -19.367 -0.092 37.188 1.00 95.50 152 GLU A CA 1
ATOM 1143 C C . GLU A 1 152 ? -18.836 0.343 38.568 1.00 95.50 152 GLU A C 1
ATOM 1145 O O . GLU A 1 152 ? -19.116 -0.295 39.586 1.00 95.50 152 GLU A O 1
ATOM 1150 N N . LYS A 1 153 ? -18.095 1.459 38.643 1.00 95.69 153 LYS A N 1
ATOM 1151 C CA . LYS A 1 153 ? -17.645 2.019 39.929 1.00 95.69 153 LYS A CA 1
ATOM 1152 C C . LYS A 1 153 ? -18.831 2.428 40.799 1.00 95.69 153 LYS A C 1
ATOM 1154 O O . LYS A 1 153 ? -18.829 2.129 41.994 1.00 95.69 153 LYS A O 1
ATOM 1159 N N . GLU A 1 154 ? -19.818 3.110 40.229 1.00 95.94 154 GLU A N 1
ATOM 1160 C CA . GLU A 1 154 ? -21.026 3.528 40.946 1.00 95.94 154 GLU A CA 1
ATOM 1161 C C . GLU A 1 154 ? -21.853 2.332 41.405 1.00 95.94 154 GLU A C 1
ATOM 1163 O O . GLU A 1 154 ? -22.210 2.246 42.581 1.00 95.94 154 GLU A O 1
ATOM 1168 N N . TRP A 1 155 ? -22.064 1.356 40.525 1.00 96.56 155 TRP A N 1
ATOM 1169 C CA . TRP A 1 155 ? -22.765 0.124 40.854 1.00 96.56 155 TRP A CA 1
ATOM 1170 C C . TRP A 1 155 ? -22.094 -0.616 42.013 1.00 96.56 155 TRP A C 1
ATOM 1172 O O . TRP A 1 155 ? -22.763 -0.992 42.977 1.00 96.56 155 TRP A O 1
ATOM 1182 N N . ARG A 1 156 ? -20.760 -0.750 42.001 1.00 97.06 156 ARG A N 1
ATOM 1183 C CA . ARG A 1 156 ? -20.025 -1.354 43.125 1.00 97.06 156 ARG A CA 1
ATOM 1184 C C . ARG A 1 156 ? -20.196 -0.574 44.425 1.00 97.06 156 ARG A C 1
ATOM 1186 O O . ARG A 1 156 ? -20.319 -1.201 45.478 1.00 97.06 156 ARG A O 1
ATOM 1193 N N . LYS A 1 157 ? -20.180 0.763 44.381 1.00 96.75 157 LYS A N 1
ATOM 1194 C CA . LYS A 1 157 ? -20.407 1.602 45.572 1.00 96.75 157 LYS A CA 1
ATOM 1195 C C . LYS A 1 157 ? -21.798 1.339 46.149 1.00 96.75 157 LYS A C 1
ATOM 1197 O O . LYS A 1 157 ? -21.910 0.987 47.323 1.00 96.75 157 LYS A O 1
ATOM 1202 N N . TRP A 1 158 ? -22.840 1.431 45.327 1.00 97.06 158 TRP A N 1
ATOM 1203 C CA . TRP A 1 158 ? -24.220 1.226 45.770 1.00 97.06 158 TRP A CA 1
ATOM 1204 C C . TRP A 1 158 ? -24.485 -0.203 46.231 1.00 97.06 158 TRP A C 1
ATOM 1206 O O . TRP A 1 158 ? -25.110 -0.400 47.271 1.00 97.06 158 TRP A O 1
ATOM 1216 N N . ARG A 1 159 ? -23.919 -1.200 45.549 1.00 96.62 159 ARG A N 1
ATOM 1217 C CA . ARG A 1 159 ? -23.993 -2.602 45.972 1.00 96.62 159 ARG A CA 1
ATOM 1218 C C . ARG A 1 159 ? -23.402 -2.802 47.366 1.00 96.62 159 ARG A C 1
ATOM 1220 O O . ARG A 1 159 ? -24.046 -3.425 48.204 1.00 96.62 159 ARG A O 1
ATOM 1227 N N . LYS A 1 160 ? -22.223 -2.227 47.645 1.00 96.31 160 LYS A N 1
ATOM 1228 C CA . LYS A 1 160 ? -21.623 -2.258 48.991 1.00 96.31 160 LYS A CA 1
ATOM 1229 C C . LYS A 1 160 ? -22.544 -1.615 50.027 1.00 96.31 160 LYS A C 1
ATOM 1231 O O . LYS A 1 160 ? -22.752 -2.200 51.086 1.00 96.31 160 LYS A O 1
ATOM 1236 N N . HIS A 1 161 ? -23.118 -0.449 49.723 1.00 96.12 161 HIS A N 1
ATOM 1237 C CA . HIS A 1 161 ? -24.052 0.218 50.631 1.00 96.12 161 HIS A CA 1
ATOM 1238 C C . HIS A 1 161 ? -25.288 -0.630 50.927 1.00 96.12 161 HIS A C 1
ATOM 1240 O O . HIS A 1 161 ? -25.668 -0.734 52.090 1.00 96.12 161 HIS A O 1
ATOM 1246 N N . VAL A 1 162 ? -25.887 -1.266 49.918 1.00 93.94 162 VAL A N 1
ATOM 1247 C CA . VAL A 1 162 ? -27.037 -2.160 50.112 1.00 93.94 162 VAL A CA 1
ATOM 1248 C C . VAL A 1 162 ? -26.661 -3.338 51.009 1.00 93.94 162 VAL A C 1
ATOM 1250 O O . VAL A 1 162 ? -27.378 -3.614 51.967 1.00 93.94 162 VAL A O 1
ATOM 1253 N N . THR A 1 163 ? -25.517 -3.988 50.770 1.00 91.94 163 THR A N 1
ATOM 1254 C CA . THR A 1 163 ? -25.053 -5.106 51.610 1.00 91.94 163 THR A CA 1
ATOM 1255 C C . THR A 1 163 ? -24.837 -4.682 53.063 1.00 91.94 163 THR A C 1
ATOM 1257 O O . THR A 1 163 ? -25.300 -5.362 53.976 1.00 91.94 163 THR A O 1
ATOM 1260 N N . VAL A 1 164 ? -24.171 -3.547 53.295 1.00 94.62 164 VAL A N 1
ATOM 1261 C CA . VAL A 1 164 ? -23.920 -3.045 54.655 1.00 94.62 164 VAL A CA 1
ATOM 1262 C C . VAL A 1 164 ? -25.224 -2.641 55.344 1.00 94.62 164 VAL A C 1
ATOM 1264 O O . VAL A 1 164 ? -25.432 -3.001 56.498 1.00 94.62 164 VAL A O 1
ATOM 1267 N N . ARG A 1 165 ? -26.133 -1.947 54.649 1.00 92.88 165 ARG A N 1
ATOM 1268 C CA . ARG A 1 165 ? -27.433 -1.540 55.209 1.00 92.88 165 ARG A CA 1
ATOM 1269 C C . ARG A 1 165 ? -28.301 -2.738 55.578 1.00 92.88 165 ARG A C 1
ATOM 1271 O O . ARG A 1 165 ? -28.871 -2.737 56.663 1.00 92.88 165 ARG A O 1
ATOM 1278 N N . LYS A 1 166 ? -28.347 -3.766 54.725 1.00 89.75 166 LYS A N 1
ATOM 1279 C CA . LYS A 1 166 ? -29.030 -5.031 55.032 1.00 89.75 166 LYS A CA 1
ATOM 1280 C C . LYS A 1 166 ? -28.463 -5.681 56.286 1.00 89.75 166 LYS A C 1
ATOM 1282 O O . LYS A 1 166 ? -29.224 -6.045 57.173 1.00 89.75 166 LYS A O 1
ATOM 1287 N N . LYS A 1 167 ? -27.133 -5.750 56.396 1.00 90.88 167 LYS A N 1
ATOM 1288 C CA . LYS A 1 167 ? -26.463 -6.307 57.575 1.00 90.88 167 LYS A CA 1
ATOM 1289 C C . LYS A 1 167 ? -26.808 -5.536 58.852 1.00 90.88 167 LYS A C 1
ATOM 1291 O O . LYS A 1 167 ? -27.192 -6.157 59.831 1.00 90.88 167 LYS A O 1
ATOM 1296 N N . ILE A 1 168 ? -26.731 -4.204 58.828 1.00 91.00 168 ILE A N 1
ATOM 1297 C CA . ILE A 1 168 ? -27.080 -3.360 59.985 1.00 91.00 168 ILE A CA 1
ATOM 1298 C C . ILE A 1 168 ? -28.551 -3.548 60.375 1.00 91.00 168 ILE A C 1
ATOM 1300 O O . ILE A 1 168 ? -28.860 -3.697 61.554 1.00 91.00 168 ILE A O 1
ATOM 1304 N N . CYS A 1 169 ? -29.455 -3.551 59.392 1.00 88.94 169 CYS A N 1
ATOM 1305 C CA . CYS A 1 169 ? -30.883 -3.751 59.620 1.00 88.94 169 CYS A CA 1
ATOM 1306 C C . CYS A 1 169 ? -31.158 -5.122 60.257 1.00 88.94 169 CYS A C 1
ATOM 1308 O O . CYS A 1 169 ? -31.856 -5.195 61.265 1.00 88.94 169 CYS A O 1
ATOM 1310 N N . HIS A 1 170 ? -30.529 -6.179 59.737 1.00 87.62 170 HIS A N 1
ATOM 1311 C CA . HIS A 1 170 ? -30.619 -7.526 60.291 1.00 87.62 170 HIS A CA 1
ATOM 1312 C C . HIS A 1 170 ? -30.062 -7.616 61.719 1.00 87.62 170 HIS A C 1
ATOM 1314 O O . HIS A 1 170 ? -30.725 -8.147 62.605 1.00 87.62 170 HIS A O 1
ATOM 1320 N N . GLU A 1 171 ? -28.868 -7.075 61.971 1.00 90.31 171 GLU A N 1
ATOM 1321 C CA . GLU A 1 171 ? -28.246 -7.092 63.301 1.00 90.31 171 GLU A CA 1
ATOM 1322 C C . GLU A 1 171 ? -29.093 -6.346 64.339 1.00 90.31 171 GLU A C 1
ATOM 1324 O O . GLU A 1 171 ? -29.275 -6.834 65.455 1.00 90.31 171 GLU A O 1
ATOM 1329 N N . MET A 1 172 ? -29.641 -5.182 63.974 1.00 88.06 172 MET A N 1
ATOM 1330 C CA . MET A 1 172 ? -30.535 -4.422 64.850 1.00 88.06 172 MET A CA 1
ATOM 1331 C C . MET A 1 172 ? -31.821 -5.203 65.130 1.00 88.06 172 MET A C 1
ATOM 1333 O O . MET A 1 172 ? -32.241 -5.314 66.280 1.00 88.06 172 MET A O 1
ATOM 1337 N N . TRP A 1 173 ? -32.413 -5.794 64.092 1.00 87.81 173 TRP A N 1
ATOM 1338 C CA . TRP A 1 173 ? -33.615 -6.608 64.211 1.00 87.81 173 TRP A CA 1
ATOM 1339 C C . TRP A 1 173 ? -33.422 -7.821 65.131 1.00 87.81 173 TRP A C 1
ATOM 1341 O O . TRP A 1 173 ? -34.259 -8.091 65.995 1.00 87.81 173 TRP A O 1
ATOM 1351 N N . MET A 1 174 ? -32.292 -8.522 65.009 1.00 86.38 174 MET A N 1
ATOM 1352 C CA . MET A 1 174 ? -31.954 -9.639 65.894 1.00 86.38 174 MET A CA 1
ATOM 1353 C C . MET A 1 174 ? -31.883 -9.186 67.354 1.00 86.38 174 MET A C 1
ATOM 1355 O O . MET A 1 174 ? -32.594 -9.741 68.187 1.00 86.38 174 MET A O 1
ATOM 1359 N N . ARG A 1 175 ? -31.151 -8.105 67.651 1.00 85.75 175 ARG A N 1
ATOM 1360 C CA . ARG A 1 175 ? -31.058 -7.558 69.017 1.00 85.75 175 ARG A CA 1
ATOM 1361 C C . ARG A 1 175 ? -32.415 -7.152 69.589 1.00 85.75 175 ARG A C 1
ATOM 1363 O O . ARG A 1 175 ? -32.694 -7.428 70.750 1.00 85.75 175 ARG A O 1
ATOM 1370 N N . CYS A 1 176 ? -33.269 -6.511 68.790 1.00 83.25 176 CYS A N 1
ATOM 1371 C CA . CYS A 1 176 ? -34.613 -6.134 69.228 1.00 83.25 176 CYS A CA 1
ATOM 1372 C C . CYS A 1 176 ? -35.482 -7.362 69.533 1.00 83.25 176 CYS A C 1
ATOM 1374 O O . CYS A 1 176 ? -36.233 -7.354 70.504 1.00 83.25 176 CYS A O 1
ATOM 1376 N N . THR A 1 177 ? -35.373 -8.424 68.732 1.00 81.81 177 THR A N 1
ATOM 1377 C CA . THR A 1 177 ? -36.205 -9.626 68.888 1.00 81.81 177 THR A CA 1
ATOM 1378 C C . THR A 1 177 ? -35.651 -10.670 69.864 1.00 81.81 177 THR A C 1
ATOM 1380 O O . THR A 1 177 ? -36.372 -11.612 70.195 1.00 81.81 177 THR A O 1
ATOM 1383 N N . GLU A 1 178 ? -34.403 -10.535 70.319 1.00 80.75 178 GLU A N 1
ATOM 1384 C CA . GLU A 1 178 ? -33.791 -11.351 71.384 1.00 80.75 178 GLU A CA 1
ATOM 1385 C C . GLU A 1 178 ? -34.300 -10.972 72.782 1.00 80.75 178 GLU A C 1
ATOM 1387 O O . GLU A 1 178 ? -34.347 -11.818 73.668 1.00 80.75 178 GLU A O 1
ATOM 1392 N N . VAL A 1 179 ? -34.713 -9.715 72.977 1.00 80.56 179 VAL A N 1
ATOM 1393 C CA . VAL A 1 179 ? -35.195 -9.182 74.269 1.00 80.56 179 VAL A CA 1
ATOM 1394 C C . VAL A 1 179 ? -36.732 -9.226 74.368 1.00 80.56 179 VAL A C 1
ATOM 1396 O O . VAL A 1 179 ? -37.316 -8.818 75.371 1.00 80.56 179 VAL A O 1
ATOM 1399 N N . LEU A 1 180 ? -37.415 -9.722 73.330 1.00 75.25 180 LEU A N 1
ATOM 1400 C CA . LEU A 1 180 ? -38.873 -9.819 73.313 1.00 75.25 180 LEU A CA 1
ATOM 1401 C C . LEU A 1 180 ? -39.361 -10.950 74.248 1.00 75.25 180 LEU A C 1
ATOM 1403 O O . LEU A 1 180 ? -38.822 -12.055 74.178 1.00 75.25 180 LEU A O 1
ATOM 1407 N N . PRO A 1 181 ? -40.397 -10.727 75.081 1.00 73.44 181 PRO A N 1
ATOM 1408 C CA . PRO A 1 181 ? -40.992 -11.781 75.905 1.00 73.44 181 PRO A CA 1
ATOM 1409 C C . PRO A 1 181 ? -41.533 -12.940 75.052 1.00 73.44 181 PRO A C 1
ATOM 1411 O O . PRO A 1 181 ? -42.153 -12.693 74.020 1.00 73.44 181 PRO A O 1
ATOM 1414 N N . GLU A 1 182 ? -41.394 -14.193 75.511 1.00 63.84 182 GLU A N 1
ATOM 1415 C CA . GLU A 1 182 ? -41.880 -15.404 74.805 1.00 63.84 182 GLU A CA 1
ATOM 1416 C C . GLU A 1 182 ? -43.387 -15.383 74.481 1.00 63.84 182 GLU A C 1
ATOM 1418 O O . GLU A 1 182 ? -43.842 -16.093 73.587 1.00 63.84 182 GLU A O 1
ATOM 1423 N N . ALA A 1 183 ? -44.160 -14.534 75.167 1.00 56.78 183 ALA A N 1
ATOM 1424 C CA . ALA A 1 183 ? -45.579 -14.305 74.902 1.00 56.78 183 ALA A CA 1
ATOM 1425 C C . ALA A 1 183 ? -45.861 -13.551 73.583 1.00 56.78 183 ALA A C 1
ATOM 1427 O O . ALA A 1 183 ? -46.998 -13.554 73.117 1.00 56.78 183 ALA A O 1
ATOM 1428 N N . VAL A 1 184 ? -44.858 -12.908 72.970 1.00 60.72 184 VAL A N 1
ATOM 1429 C CA . VAL A 1 184 ? -44.999 -12.171 71.705 1.00 60.72 184 VAL A CA 1
ATOM 1430 C C . VAL A 1 184 ? -44.573 -13.070 70.537 1.00 60.72 184 VAL A C 1
ATOM 1432 O O . VAL A 1 184 ? -43.462 -12.980 70.010 1.00 60.72 184 VAL A O 1
ATOM 1435 N N . GLN A 1 185 ? -45.468 -13.967 70.120 1.00 57.19 185 GLN A N 1
ATOM 1436 C CA . GLN A 1 185 ? -45.311 -14.779 68.908 1.00 57.19 185 GLN A CA 1
ATOM 1437 C C . GLN A 1 185 ? -45.701 -13.964 67.667 1.00 57.19 185 GLN A C 1
ATOM 1439 O O . GLN A 1 185 ? -46.771 -14.153 67.110 1.00 57.19 185 GLN A O 1
ATOM 1444 N N . GLY A 1 186 ? -44.854 -13.021 67.251 1.00 69.50 186 GLY A N 1
ATOM 1445 C CA . GLY A 1 186 ? -45.197 -12.146 66.124 1.00 69.50 186 GLY A CA 1
ATOM 1446 C C . GLY A 1 186 ? -44.018 -11.373 65.552 1.00 69.50 186 GLY A C 1
ATOM 1447 O O . GLY A 1 186 ? -44.142 -10.186 65.289 1.00 69.50 186 GLY A O 1
ATOM 1448 N N . LYS A 1 187 ? -42.840 -11.997 65.390 1.00 74.19 187 LYS A N 1
ATOM 1449 C CA . LYS A 1 187 ? -41.677 -11.304 64.794 1.00 74.19 187 LYS A CA 1
ATOM 1450 C C . LYS A 1 187 ? -41.996 -10.824 63.370 1.00 74.19 187 LYS A C 1
ATOM 1452 O O . LYS A 1 187 ? -41.690 -9.691 63.030 1.00 74.19 187 LYS A O 1
ATOM 1457 N N . GLU A 1 188 ? -42.641 -11.655 62.558 1.00 77.44 188 GLU A N 1
ATOM 1458 C CA . GLU A 1 188 ? -43.055 -11.278 61.199 1.00 77.44 188 GLU A CA 1
ATOM 1459 C C . GLU A 1 188 ? -44.157 -10.205 61.200 1.00 77.44 188 GLU A C 1
ATOM 1461 O O . GLU A 1 188 ? -44.025 -9.211 60.494 1.00 77.44 188 GLU A O 1
ATOM 1466 N N . GLU A 1 189 ? -45.159 -10.316 62.074 1.00 77.25 189 GLU A N 1
ATOM 1467 C CA . GLU A 1 189 ? -46.209 -9.294 62.225 1.00 77.25 189 GLU A CA 1
ATOM 1468 C C . GLU A 1 189 ? -45.644 -7.946 62.703 1.00 77.25 189 GLU A C 1
ATOM 1470 O O . GLU A 1 189 ? -46.043 -6.884 62.225 1.00 77.25 189 GLU A O 1
ATOM 1475 N N . LEU A 1 190 ? -44.657 -7.968 63.607 1.00 79.75 190 LEU A N 1
ATOM 1476 C CA . LEU A 1 190 ? -43.956 -6.771 64.066 1.00 79.75 190 LEU A CA 1
ATOM 1477 C C . LEU A 1 190 ? -43.156 -6.125 62.926 1.00 79.75 190 LEU A C 1
ATOM 1479 O O . LEU A 1 190 ? -43.167 -4.902 62.798 1.00 79.75 190 LEU A O 1
ATOM 1483 N N . TRP A 1 191 ? -42.493 -6.921 62.084 1.00 84.06 191 TRP A N 1
ATOM 1484 C CA . TRP A 1 191 ? -41.744 -6.432 60.922 1.00 84.06 191 TRP A CA 1
ATOM 1485 C C . TRP A 1 191 ? -42.655 -5.716 59.917 1.00 84.06 191 TRP A C 1
ATOM 1487 O O . TRP A 1 191 ? -42.344 -4.604 59.484 1.00 84.06 191 TRP A O 1
ATOM 1497 N N . GLU A 1 192 ? -43.817 -6.304 59.625 1.00 84.31 192 GLU A N 1
ATOM 1498 C CA . GLU A 1 192 ? -44.838 -5.694 58.767 1.00 84.31 192 GLU A CA 1
ATOM 1499 C C . GLU A 1 192 ? -45.461 -4.446 59.412 1.00 84.31 192 GLU A C 1
ATOM 1501 O O . GLU A 1 192 ? -45.639 -3.432 58.737 1.00 84.31 192 GLU A O 1
ATOM 1506 N N . SER A 1 193 ? -45.713 -4.455 60.728 1.00 83.38 193 SER A N 1
ATOM 1507 C CA . SER A 1 193 ? -46.262 -3.292 61.449 1.00 83.38 193 SER A CA 1
ATOM 1508 C C . SER A 1 193 ? -45.324 -2.078 61.452 1.00 83.38 193 SER A C 1
ATOM 1510 O O . SER A 1 193 ? -45.780 -0.935 61.485 1.00 83.38 193 SER A O 1
ATOM 1512 N N . LEU A 1 194 ? -44.011 -2.318 61.374 1.00 84.00 194 LEU A N 1
ATOM 1513 C CA . LEU A 1 194 ? -42.985 -1.283 61.233 1.00 84.00 194 LEU A CA 1
ATOM 1514 C C . LEU A 1 194 ? -42.849 -0.777 59.786 1.00 84.00 194 LEU A C 1
ATOM 1516 O O . LEU A 1 194 ? -42.024 0.100 59.525 1.00 84.00 194 LEU A O 1
ATOM 1520 N N . GLY A 1 195 ? -43.642 -1.313 58.851 1.00 84.94 195 GLY A N 1
ATOM 1521 C CA . GLY A 1 195 ? -43.636 -0.928 57.441 1.00 84.94 195 GLY A CA 1
ATOM 1522 C C . GLY A 1 195 ? -42.393 -1.397 56.684 1.00 84.94 195 GLY A C 1
ATOM 1523 O O . GLY A 1 195 ? -41.997 -0.758 55.710 1.00 84.94 195 GLY A O 1
ATOM 1524 N N . LEU A 1 196 ? -41.733 -2.465 57.146 1.00 84.94 196 LEU A N 1
ATOM 1525 C CA . LEU A 1 196 ? -40.539 -2.999 56.497 1.00 84.94 196 LEU A CA 1
ATOM 1526 C C . LEU A 1 196 ? -40.924 -4.056 55.456 1.00 84.94 196 LEU A C 1
ATOM 1528 O O . LEU A 1 196 ? -41.572 -5.053 55.758 1.00 84.94 196 LEU A O 1
ATOM 1532 N N . GLU A 1 197 ? -40.488 -3.846 54.214 1.00 81.62 197 GLU A N 1
ATOM 1533 C CA . GLU A 1 197 ? -40.710 -4.775 53.104 1.00 81.62 197 GLU A CA 1
ATOM 1534 C C . GLU A 1 197 ? -39.511 -5.720 52.909 1.00 81.62 197 GLU A C 1
ATOM 1536 O O . GLU A 1 197 ? -38.346 -5.325 53.020 1.00 81.62 197 GLU A O 1
ATOM 1541 N N . GLY A 1 198 ? -39.791 -6.981 52.567 1.00 75.06 198 GLY A N 1
ATOM 1542 C CA . GLY A 1 198 ? -38.784 -8.033 52.381 1.00 75.06 198 GLY A CA 1
ATOM 1543 C C . GLY A 1 198 ? -38.539 -8.872 53.639 1.00 75.06 198 GLY A C 1
ATOM 1544 O O . GLY A 1 198 ? -39.115 -8.623 54.691 1.00 75.06 198 GLY A O 1
ATOM 1545 N N . SER A 1 199 ? -37.700 -9.909 53.534 1.00 71.06 199 SER A N 1
ATOM 1546 C CA . SER A 1 199 ? -37.415 -10.783 54.677 1.00 71.06 199 SER A CA 1
ATOM 1547 C C . SER A 1 199 ? -36.295 -10.206 55.547 1.00 71.06 199 SER A C 1
ATOM 1549 O O . SER A 1 199 ? -35.220 -9.910 55.012 1.00 71.06 199 SER A O 1
ATOM 1551 N N . PRO A 1 200 ? -36.458 -10.173 56.884 1.00 64.25 200 PRO A N 1
ATOM 1552 C CA . PRO A 1 200 ? -35.360 -9.854 57.782 1.00 64.25 200 PRO A CA 1
ATOM 1553 C C . PRO A 1 200 ? -34.197 -10.849 57.671 1.00 64.25 200 PRO A C 1
ATOM 1555 O O . PRO A 1 200 ? -33.120 -10.546 58.164 1.00 64.25 200 PRO A O 1
ATOM 1558 N N . ARG A 1 201 ? -34.368 -12.026 57.042 1.00 56.66 201 ARG A N 1
ATOM 1559 C CA . ARG A 1 201 ? -33.328 -13.066 56.912 1.00 56.66 201 ARG A CA 1
ATOM 1560 C C . ARG A 1 201 ? -32.356 -12.874 55.729 1.00 56.66 201 ARG A C 1
ATOM 1562 O O . ARG A 1 201 ? -31.440 -13.684 55.611 1.00 56.66 201 ARG A O 1
ATOM 1569 N N . THR A 1 202 ? -32.527 -11.862 54.862 1.00 52.22 202 THR A N 1
ATOM 1570 C CA . THR A 1 202 ? -31.744 -11.709 53.601 1.00 52.22 202 THR A CA 1
ATOM 1571 C C . THR A 1 202 ? -31.142 -10.335 53.329 1.00 52.22 202 THR A C 1
ATOM 1573 O O . THR A 1 202 ? -31.888 -9.331 53.286 1.00 52.22 202 THR A O 1
#

Mean predicted aligned error: 18.86 Å

Sequence (202 aa):
MAPRKEKTEKGDKGSVEDGNALILEYLRARQMLTVRQAIDISANLHNKVTKGKQIVYHAIQDAIDEATPEGLAGLDEEIEAFKSQVASAKSQNKLLKAELTTLNARVSTSELRQCLAALEGEKRNLIASLAPSKASSVQAKAVTAEEKASLEKEWRKWRKHVTVRKKICHEMWMRCTEVLPEAVQGKEELWESLGLEGSPRT

Organism: NCBI:txid454286